Protein AF-A0A3N5NDL4-F1 (afdb_monomer)

Radius of gyration: 21.02 Å; Cα contacts (8 Å, |Δi|>4): 523; chains: 1; bounding box: 65×63×58 Å

pLDDT: mean 77.67, std 20.63, range [2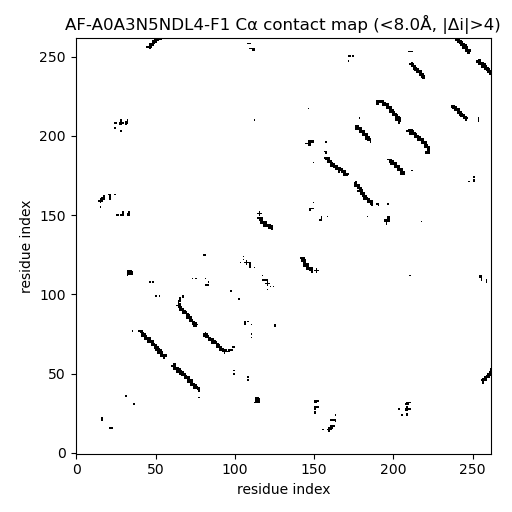6.02, 98.38]

Secondary structure (DSSP, 8-state):
---------PPPPPPSBSSHHHHHHHHHHHHHHSS--TT--EEEEEEEEEEEEEEE-TTS-EEEEEEEEEEEEEEEETTS-EEEEEEEEEEEESSS---HHHH--S--S---S-SSEEE-S----SSS--------TTS--S---EEEPTTSTTHHHHEEEEEEEEEEEEEETTEEEEEEEEEEEE-SS--SS-EEEEEEEEEEETTT--EEEEEEEEEEE-----------------EEEEEEEEEEETTTEEEEEEEEE-

Solvent-accessible surface area (backbone atoms only — not comparable to full-atom values): 15361 Å² total; per-residue (Å²): 136,86,82,81,82,81,80,80,78,77,74,80,79,76,65,52,44,78,42,72,72,39,43,56,47,50,51,41,18,19,65,53,26,39,47,69,58,89,87,60,53,61,54,74,47,64,32,42,35,36,43,41,43,72,45,72,45,98,88,68,52,74,43,70,35,31,38,38,38,35,37,28,43,38,39,41,35,70,90,70,52,72,50,63,44,80,77,43,78,52,74,52,70,74,58,98,66,79,59,64,66,77,72,47,85,52,74,52,76,62,81,59,88,39,28,50,44,39,66,43,79,48,61,62,86,82,87,73,87,67,91,75,91,69,97,60,95,85,73,70,87,69,60,40,53,61,24,50,24,82,43,18,93,64,23,81,75,47,38,30,40,42,75,60,49,76,77,49,73,46,80,53,91,96,43,79,41,47,28,22,36,35,38,37,38,58,42,90,70,70,57,86,54,76,41,38,35,58,34,39,42,35,32,23,32,65,87,66,23,43,63,41,30,43,40,35,32,38,38,71,45,60,62,91,66,86,91,74,92,88,75,101,59,86,84,75,77,56,64,42,34,38,37,40,33,35,42,74,46,96,86,75,42,65,40,61,38,38,37,38,38,62

Structure (mmCIF, N/CA/C/O backbone):
data_AF-A0A3N5NDL4-F1
#
_entry.id   AF-A0A3N5NDL4-F1
#
loop_
_atom_site.group_PDB
_atom_site.id
_atom_site.type_symbol
_atom_site.label_atom_id
_atom_site.label_alt_id
_atom_site.label_comp_id
_atom_site.label_asym_id
_atom_site.label_entity_id
_atom_site.label_seq_id
_atom_site.pdbx_PDB_ins_code
_atom_site.Cartn_x
_atom_site.Cartn_y
_atom_site.Cartn_z
_atom_site.occupancy
_atom_site.B_iso_or_equiv
_atom_site.auth_seq_id
_atom_site.auth_comp_id
_atom_site.auth_asym_id
_atom_site.auth_atom_id
_atom_site.pdbx_PDB_model_num
ATOM 1 N N . MET A 1 1 ? 41.399 35.297 30.757 1.00 43.47 1 MET A N 1
ATOM 2 C CA . MET A 1 1 ? 40.986 34.735 29.455 1.00 43.47 1 MET A CA 1
ATOM 3 C C . MET A 1 1 ? 39.652 34.029 29.681 1.00 43.47 1 MET A C 1
ATOM 5 O O . MET A 1 1 ? 39.635 33.001 30.340 1.00 43.47 1 MET A O 1
ATOM 9 N N . LEU A 1 2 ? 38.537 34.658 29.300 1.00 39.38 2 LEU A N 1
ATOM 10 C CA . LEU A 1 2 ? 37.180 34.130 29.500 1.00 39.38 2 LEU A CA 1
ATOM 11 C C . LEU A 1 2 ? 36.894 33.073 28.424 1.00 39.38 2 LEU A C 1
ATOM 13 O O . LEU A 1 2 ? 36.883 33.406 27.242 1.00 39.38 2 LEU A O 1
ATOM 17 N N . LEU A 1 3 ? 36.690 31.814 28.821 1.00 40.41 3 LEU A N 1
ATOM 18 C CA . LEU A 1 3 ? 36.185 30.774 27.923 1.00 40.41 3 LEU A CA 1
ATOM 19 C C . LEU A 1 3 ? 34.661 30.912 27.832 1.00 40.41 3 LEU A C 1
ATOM 21 O O . LEU A 1 3 ? 33.950 30.664 28.804 1.00 40.41 3 LEU A O 1
ATOM 25 N N . ALA A 1 4 ? 34.164 31.309 26.664 1.00 46.38 4 ALA A N 1
ATOM 26 C CA . ALA A 1 4 ? 32.749 31.226 26.338 1.00 46.38 4 ALA A CA 1
ATOM 27 C C . ALA A 1 4 ? 32.398 29.765 26.015 1.00 46.38 4 ALA A C 1
ATOM 29 O O . ALA A 1 4 ? 32.896 29.201 25.042 1.00 46.38 4 ALA A O 1
ATOM 30 N N . VAL A 1 5 ? 31.547 29.150 26.835 1.00 46.69 5 VAL A N 1
ATOM 31 C CA . VAL A 1 5 ? 30.928 27.857 26.528 1.00 46.69 5 VAL A CA 1
ATOM 32 C C . VAL A 1 5 ? 29.799 28.118 25.534 1.00 46.69 5 VAL A C 1
ATOM 34 O O . VAL A 1 5 ? 28.784 28.716 25.884 1.00 46.69 5 VAL A O 1
ATOM 37 N N . GLN A 1 6 ? 29.977 27.702 24.280 1.00 49.75 6 GLN A N 1
ATOM 38 C CA . GLN A 1 6 ? 28.874 27.633 23.323 1.00 49.75 6 GLN A CA 1
ATOM 39 C C . GLN A 1 6 ? 28.010 26.417 23.668 1.00 49.75 6 GLN A C 1
ATOM 41 O O . GLN A 1 6 ? 28.419 25.273 23.478 1.00 49.75 6 GLN A O 1
ATOM 46 N N . LEU A 1 7 ? 26.810 26.666 24.194 1.00 47.31 7 LEU A N 1
ATOM 47 C CA . LEU A 1 7 ? 25.750 25.665 24.251 1.00 47.31 7 LEU A CA 1
ATOM 48 C C . LEU A 1 7 ? 25.263 25.405 22.822 1.00 47.31 7 LEU A C 1
ATOM 50 O O . LEU A 1 7 ? 24.613 26.255 22.215 1.00 47.31 7 LEU A O 1
ATOM 54 N N . PHE A 1 8 ? 25.579 24.230 22.282 1.00 45.38 8 PHE A N 1
ATOM 55 C CA . PHE A 1 8 ? 24.919 23.725 21.084 1.00 45.38 8 PHE A CA 1
ATOM 56 C C . PHE A 1 8 ? 23.449 23.466 21.427 1.00 45.38 8 PHE A C 1
ATOM 58 O O . PHE A 1 8 ? 23.133 22.563 22.201 1.00 45.38 8 PHE A O 1
ATOM 65 N N . ALA A 1 9 ? 22.544 24.274 20.874 1.00 47.88 9 ALA A N 1
ATOM 66 C CA . ALA A 1 9 ? 21.120 23.988 20.925 1.00 47.88 9 ALA A CA 1
ATOM 67 C C . ALA A 1 9 ? 20.858 22.707 20.120 1.00 47.88 9 ALA A C 1
ATOM 69 O O . ALA A 1 9 ? 21.041 22.686 18.903 1.00 47.88 9 ALA A O 1
ATOM 70 N N . VAL A 1 10 ? 20.458 21.633 20.803 1.00 50.50 10 VAL A N 1
ATOM 71 C CA . VAL A 1 10 ? 19.936 20.431 20.147 1.00 50.50 10 VAL A CA 1
ATOM 72 C C . VAL A 1 10 ? 18.627 20.847 19.468 1.00 50.50 10 VAL A C 1
ATOM 74 O O . VAL A 1 10 ? 17.723 21.311 20.169 1.00 50.50 10 VAL A O 1
ATOM 77 N N . PRO A 1 11 ? 18.505 20.763 18.129 1.00 55.44 11 PRO A N 1
ATOM 78 C CA . PRO A 1 11 ? 17.248 21.084 17.469 1.00 55.44 11 PRO A CA 1
ATOM 79 C C . PRO A 1 11 ? 16.150 20.172 18.034 1.00 55.44 11 PRO A C 1
ATOM 81 O O . PRO A 1 11 ? 16.415 18.989 18.267 1.00 55.44 11 PRO A O 1
ATOM 84 N N . PRO A 1 12 ? 14.935 20.689 18.287 1.00 56.38 12 PRO A N 1
ATOM 85 C CA . PRO A 1 12 ? 13.861 19.872 18.832 1.00 56.38 12 PRO A CA 1
ATOM 86 C C . PRO A 1 12 ? 13.616 18.684 17.899 1.00 56.38 12 PRO A C 1
ATOM 88 O O . PRO A 1 12 ? 13.347 18.870 16.709 1.00 56.38 12 PRO A O 1
ATOM 91 N N . GLN A 1 13 ? 13.731 17.463 18.431 1.00 60.72 13 GLN A N 1
ATOM 92 C CA . GLN A 1 13 ? 13.309 16.264 17.711 1.00 60.72 13 GLN A CA 1
ATOM 93 C C . GLN A 1 13 ? 11.841 16.449 17.329 1.00 60.72 13 GLN A C 1
ATOM 95 O O . GLN A 1 13 ? 10.993 16.691 18.190 1.00 60.72 13 GLN A O 1
ATOM 100 N N . GLN A 1 14 ? 11.543 16.369 16.031 1.00 66.56 14 GLN A N 1
ATOM 101 C CA . GLN A 1 14 ? 10.157 16.387 15.588 1.00 66.56 14 GLN A CA 1
ATOM 102 C C . GLN A 1 14 ? 9.438 15.174 16.188 1.00 66.56 14 GLN A C 1
ATOM 104 O O . GLN A 1 14 ? 10.004 14.075 16.206 1.00 66.56 14 GLN A O 1
ATOM 109 N N . PRO A 1 15 ? 8.214 15.349 16.712 1.00 77.38 15 PRO A N 1
ATOM 110 C CA . PRO A 1 15 ? 7.474 14.231 17.259 1.00 77.38 15 PRO A CA 1
ATOM 111 C C . PRO A 1 15 ? 7.154 13.245 16.131 1.00 77.38 15 PRO A C 1
ATOM 113 O O . PRO A 1 15 ? 6.662 13.644 15.077 1.00 77.38 15 PRO A O 1
ATOM 116 N N . THR A 1 16 ? 7.377 11.951 16.381 1.00 87.81 16 THR A N 1
ATOM 117 C CA . THR A 1 16 ? 7.041 10.865 15.439 1.00 87.81 16 THR A CA 1
ATOM 118 C C . THR A 1 16 ? 5.573 10.908 15.002 1.00 87.81 16 THR A C 1
ATOM 120 O O . THR A 1 16 ? 5.244 10.457 13.914 1.00 87.81 16 THR A O 1
ATOM 123 N N . TYR A 1 17 ? 4.688 11.463 15.834 1.00 95.44 17 TYR A N 1
ATOM 124 C CA . TYR A 1 17 ? 3.259 11.606 15.569 1.00 95.44 17 TYR A CA 1
ATOM 125 C C . TYR A 1 17 ? 2.834 13.045 15.839 1.00 95.44 17 TYR A C 1
ATOM 127 O O . TYR A 1 17 ? 3.109 13.582 16.911 1.00 95.44 17 TYR A O 1
ATOM 135 N N . THR A 1 18 ? 2.130 13.658 14.891 1.00 92.62 18 THR A N 1
ATOM 136 C CA . THR A 1 18 ? 1.653 15.049 15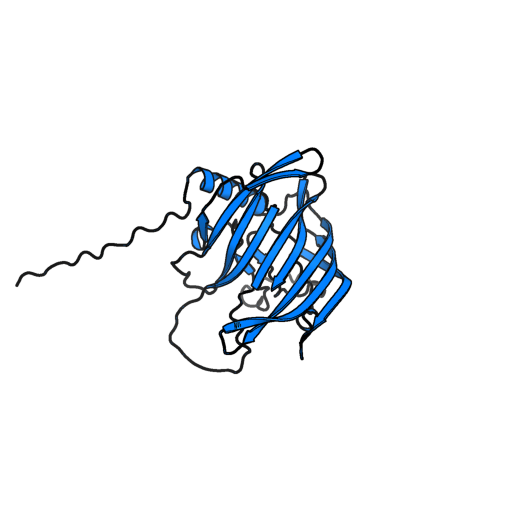.035 1.00 92.62 18 THR A CA 1
ATOM 137 C C . THR A 1 18 ? 0.558 15.232 16.088 1.00 92.62 18 THR A C 1
ATOM 139 O O . THR A 1 18 ? 0.459 16.312 16.664 1.00 92.62 18 THR A O 1
ATOM 142 N N . THR A 1 19 ? -0.241 14.198 16.378 1.00 93.75 19 THR A N 1
ATOM 143 C CA . THR A 1 19 ? -1.301 14.231 17.401 1.00 93.75 19 THR A CA 1
ATOM 144 C C . THR A 1 19 ? -1.408 12.891 18.150 1.00 93.75 19 THR A C 1
ATOM 146 O O . THR A 1 19 ? -1.012 11.855 17.606 1.00 93.75 19 THR A O 1
ATOM 149 N N . PRO A 1 20 ? -1.972 12.865 19.376 1.00 94.69 20 PRO A N 1
ATOM 150 C CA . PRO A 1 20 ? -2.282 11.615 20.076 1.00 94.69 20 PRO A CA 1
ATOM 151 C C . PRO A 1 20 ? -3.283 10.730 19.319 1.00 94.69 20 PRO A C 1
ATOM 153 O O . PRO A 1 20 ? -3.068 9.532 19.201 1.00 94.69 20 PRO A O 1
ATOM 156 N N . ALA A 1 21 ? -4.322 11.320 18.716 1.00 93.25 21 ALA A N 1
ATOM 157 C CA . ALA A 1 21 ? -5.313 10.570 17.941 1.00 93.25 21 ALA A CA 1
ATOM 158 C C . ALA A 1 21 ? -4.694 9.853 16.726 1.00 93.25 21 ALA A C 1
ATOM 160 O O . ALA A 1 21 ? -5.074 8.726 16.403 1.00 93.25 21 ALA A O 1
ATOM 161 N N . LEU A 1 22 ? -3.706 10.480 16.072 1.00 96.31 22 LEU A N 1
ATOM 162 C CA . LEU A 1 22 ? -2.948 9.847 14.994 1.00 96.31 22 LEU A CA 1
ATOM 163 C C . LEU A 1 22 ? -2.112 8.669 15.507 1.00 96.31 22 LEU A C 1
ATOM 165 O O . LEU A 1 22 ? -2.058 7.638 14.841 1.00 96.31 22 LEU A O 1
ATOM 169 N N . ARG A 1 23 ? -1.479 8.802 16.679 1.00 96.44 23 ARG A N 1
ATOM 170 C CA . ARG A 1 23 ? -0.758 7.690 17.314 1.00 96.44 23 ARG A CA 1
ATOM 171 C C . ARG A 1 23 ? -1.693 6.506 17.548 1.00 96.44 23 ARG A C 1
ATOM 173 O O . ARG A 1 23 ? -1.375 5.413 17.099 1.00 96.44 23 ARG A O 1
ATOM 180 N N . ASP A 1 24 ? -2.862 6.735 18.142 1.00 95.62 24 ASP A N 1
ATOM 181 C CA . ASP A 1 24 ? -3.827 5.664 18.418 1.00 95.62 24 ASP A CA 1
ATOM 182 C C . ASP A 1 24 ? -4.302 4.970 17.132 1.00 95.62 24 ASP A C 1
ATOM 184 O O . ASP A 1 24 ? -4.457 3.749 17.093 1.00 95.62 24 ASP A O 1
ATOM 188 N N . LEU A 1 25 ? -4.525 5.737 16.057 1.00 96.69 25 LEU A N 1
ATOM 189 C CA . LEU A 1 25 ? -4.869 5.188 14.745 1.00 96.69 25 LEU A CA 1
ATOM 190 C C . LEU A 1 25 ? -3.738 4.321 14.174 1.00 96.69 25 LEU A C 1
ATOM 192 O O . LEU A 1 25 ? -3.996 3.215 13.699 1.00 96.69 25 LEU A O 1
ATOM 196 N N . VAL A 1 26 ? -2.495 4.803 14.222 1.00 97.31 26 VAL A N 1
ATOM 197 C CA . VAL A 1 26 ? -1.328 4.064 13.718 1.00 97.31 26 VAL A CA 1
ATOM 198 C C . VAL A 1 26 ? -1.036 2.827 14.570 1.00 97.31 26 VAL A C 1
ATOM 200 O O . VAL A 1 26 ? -0.637 1.800 14.024 1.00 97.31 26 VAL A O 1
ATOM 203 N N . ASP A 1 27 ? -1.277 2.875 15.879 1.00 96.38 27 ASP A N 1
ATOM 204 C CA . ASP A 1 27 ? -1.135 1.723 16.770 1.00 96.38 27 ASP A CA 1
ATOM 205 C C . ASP A 1 27 ? -2.172 0.641 16.444 1.00 96.38 27 ASP A C 1
ATOM 207 O O . ASP A 1 27 ? -1.804 -0.528 16.294 1.00 96.38 27 ASP A O 1
ATOM 211 N N . ARG A 1 28 ? -3.440 1.021 16.212 1.00 95.62 28 ARG A N 1
ATOM 212 C CA . ARG A 1 28 ? -4.468 0.091 15.707 1.00 95.62 28 ARG A CA 1
ATOM 213 C C . ARG A 1 28 ? -4.084 -0.497 14.353 1.00 95.62 28 ARG A C 1
ATOM 215 O O . ARG A 1 28 ? -4.146 -1.713 14.179 1.00 95.62 28 ARG A O 1
ATOM 222 N N . ALA A 1 29 ? -3.633 0.338 13.418 1.00 96.44 29 ALA A N 1
ATOM 223 C CA . ALA A 1 29 ? -3.170 -0.126 12.115 1.00 96.44 29 ALA A CA 1
ATOM 224 C C . ALA A 1 29 ? -1.964 -1.068 12.241 1.00 96.44 29 ALA A C 1
ATOM 226 O O . ALA A 1 29 ? -1.867 -2.055 11.515 1.00 96.44 29 ALA A O 1
ATOM 227 N N . SER A 1 30 ? -1.057 -0.822 13.186 1.00 95.62 30 SER A N 1
ATOM 228 C CA . SER A 1 30 ? 0.072 -1.712 13.447 1.00 95.62 30 SER A CA 1
ATOM 229 C C . SER A 1 30 ? -0.356 -3.059 13.994 1.00 95.62 30 SER A C 1
ATOM 231 O O . SER A 1 30 ? 0.156 -4.071 13.525 1.00 95.62 30 SER A O 1
ATOM 233 N N . GLU A 1 31 ? -1.292 -3.096 14.941 1.00 93.50 31 GLU A N 1
ATOM 234 C CA . GLU A 1 31 ? -1.852 -4.352 15.438 1.00 93.50 31 GLU A CA 1
ATOM 235 C C . GLU A 1 31 ? -2.520 -5.129 14.305 1.00 93.50 31 GLU A C 1
ATOM 237 O O . GLU A 1 31 ? -2.171 -6.280 14.043 1.00 93.50 31 GLU A O 1
ATOM 242 N N . ARG A 1 32 ? -3.418 -4.464 13.575 1.00 92.44 32 ARG A N 1
ATOM 243 C CA . ARG A 1 32 ? -4.243 -5.110 12.562 1.00 92.44 32 ARG A CA 1
ATOM 244 C C . ARG A 1 32 ? -3.446 -5.601 11.357 1.00 92.44 32 ARG A C 1
ATOM 246 O O . ARG A 1 32 ? -3.736 -6.676 10.843 1.00 92.44 32 ARG A O 1
ATOM 253 N N . ASN A 1 33 ? -2.439 -4.846 10.915 1.00 91.25 33 ASN A N 1
ATOM 254 C CA . ASN A 1 33 ? -1.665 -5.196 9.724 1.00 91.25 33 ASN A CA 1
ATOM 255 C C . ASN A 1 33 ? -0.418 -6.042 10.030 1.00 91.25 33 ASN A C 1
ATOM 257 O O . ASN A 1 33 ? 0.299 -6.412 9.105 1.00 91.25 33 ASN A O 1
ATOM 261 N N . ARG A 1 34 ? -0.124 -6.373 11.298 1.00 88.94 34 ARG A N 1
ATOM 262 C CA . ARG A 1 34 ? 1.113 -7.092 11.669 1.00 88.94 34 ARG A CA 1
ATOM 263 C C . ARG A 1 34 ? 1.222 -8.470 11.030 1.00 88.94 34 ARG A C 1
ATOM 265 O O . ARG A 1 34 ? 2.315 -8.891 10.650 1.00 88.94 34 ARG A O 1
ATOM 272 N N . VAL A 1 35 ? 0.102 -9.181 10.980 1.00 86.19 35 VAL A N 1
ATOM 273 C CA . VAL A 1 35 ? -0.028 -10.551 10.483 1.00 86.19 35 VAL A CA 1
ATOM 274 C C . VAL A 1 35 ? -1.375 -10.646 9.781 1.00 86.19 35 VAL A C 1
ATOM 276 O O . VAL A 1 35 ? -2.346 -10.054 10.245 1.00 86.19 35 VAL A O 1
ATOM 279 N N . ALA A 1 36 ? -1.444 -11.387 8.675 1.00 87.00 36 ALA A N 1
ATOM 280 C CA . ALA A 1 36 ? -2.720 -11.655 8.021 1.00 87.00 36 ALA A CA 1
ATOM 281 C C . ALA A 1 36 ? -3.705 -12.314 9.019 1.00 87.00 36 ALA A C 1
ATOM 283 O O . ALA A 1 36 ? -3.281 -13.233 9.738 1.00 87.00 36 ALA A O 1
ATOM 284 N N . PRO A 1 37 ? -4.991 -11.902 9.062 1.00 89.00 37 PRO A N 1
ATOM 285 C CA . PRO A 1 37 ? -6.001 -12.439 9.987 1.00 89.00 37 PRO A CA 1
ATOM 286 C C . PRO A 1 37 ? -6.030 -13.965 9.985 1.00 89.00 37 PRO A C 1
ATOM 288 O O . PRO A 1 37 ? -5.982 -14.534 8.908 1.00 89.00 37 PRO A O 1
ATOM 291 N N . ALA A 1 38 ? -6.046 -14.639 11.139 1.00 88.56 38 ALA A N 1
ATOM 292 C CA . ALA A 1 38 ? -5.781 -16.086 11.233 1.00 88.56 38 ALA A CA 1
ATOM 293 C C . ALA A 1 38 ? -6.704 -16.977 10.379 1.00 88.56 38 ALA A C 1
ATOM 295 O O . ALA A 1 38 ? -6.297 -18.059 9.987 1.00 88.56 38 ALA A O 1
ATOM 296 N N . ASP A 1 39 ? -7.909 -16.503 10.085 1.00 91.19 39 ASP A N 1
ATOM 297 C CA . ASP A 1 39 ? -8.934 -17.140 9.260 1.00 91.19 39 ASP A CA 1
ATOM 298 C C . ASP A 1 39 ? -8.746 -16.936 7.741 1.00 91.19 39 ASP A C 1
ATOM 300 O O . ASP A 1 39 ? -9.402 -17.600 6.942 1.00 91.19 39 ASP A O 1
ATOM 304 N N . LEU A 1 40 ? -7.833 -16.053 7.320 1.00 90.19 40 LEU A N 1
ATOM 305 C CA . LEU A 1 40 ? -7.442 -15.867 5.921 1.00 90.19 40 LEU A CA 1
ATOM 306 C C . LEU A 1 40 ? -6.309 -16.838 5.548 1.00 90.19 40 LEU A C 1
ATOM 308 O O . LEU A 1 40 ? -5.132 -16.471 5.562 1.00 90.19 40 LEU A O 1
ATOM 312 N N . ASP A 1 41 ? -6.631 -18.088 5.235 1.00 89.94 41 ASP A N 1
ATOM 313 C CA . ASP A 1 41 ? -5.613 -19.098 4.897 1.00 89.94 41 ASP A CA 1
ATOM 314 C C . ASP A 1 41 ? -5.092 -18.991 3.465 1.00 89.94 41 ASP A C 1
ATOM 316 O O . ASP A 1 41 ? -3.907 -19.210 3.209 1.00 89.94 41 ASP A O 1
ATOM 320 N N . ALA A 1 42 ? -5.964 -18.642 2.525 1.00 90.62 42 ALA A N 1
ATOM 321 C CA . ALA A 1 42 ? -5.627 -18.478 1.122 1.00 90.62 42 ALA A CA 1
ATOM 322 C C . ALA A 1 42 ? -6.640 -17.561 0.440 1.00 90.62 42 ALA A C 1
ATOM 324 O O . ALA A 1 42 ? -7.773 -17.425 0.901 1.00 90.62 42 ALA A O 1
ATOM 325 N N . TYR A 1 43 ? -6.253 -16.966 -0.686 1.00 90.38 43 TYR A N 1
ATOM 326 C CA . TYR A 1 43 ? -7.198 -16.268 -1.551 1.00 90.38 43 TYR A CA 1
ATOM 327 C C . TYR A 1 43 ? -6.816 -16.398 -3.029 1.00 90.38 43 TYR A C 1
ATOM 329 O O . TYR A 1 43 ? -5.664 -16.667 -3.387 1.00 90.38 43 TYR A O 1
ATOM 337 N N . ARG A 1 44 ? -7.813 -16.183 -3.889 1.00 91.75 44 ARG A N 1
ATOM 338 C CA . ARG A 1 44 ? -7.672 -16.048 -5.340 1.00 91.75 44 ARG A CA 1
ATOM 339 C C . ARG A 1 44 ? -8.313 -14.734 -5.757 1.00 91.75 44 ARG A C 1
ATOM 341 O O . ARG A 1 44 ? -9.435 -14.464 -5.341 1.00 91.75 44 ARG A O 1
ATOM 348 N N . ALA A 1 45 ? -7.616 -13.935 -6.554 1.00 89.94 45 ALA A N 1
ATOM 349 C CA . ALA A 1 45 ? -8.124 -12.637 -6.984 1.00 89.94 45 ALA A CA 1
ATOM 350 C C . ALA A 1 45 ? -7.683 -12.293 -8.406 1.00 89.94 45 ALA A C 1
ATOM 352 O O . ALA A 1 45 ? -6.689 -12.817 -8.912 1.00 89.94 45 ALA A O 1
ATOM 353 N N . GLU A 1 46 ? -8.418 -11.375 -9.021 1.00 92.00 46 GLU A N 1
ATOM 354 C CA . GLU A 1 46 ? -7.987 -10.681 -10.227 1.00 92.00 46 GLU A CA 1
ATOM 355 C C . GLU A 1 46 ? -7.294 -9.376 -9.838 1.00 92.00 46 GLU A C 1
ATOM 357 O O . GLU A 1 46 ? -7.830 -8.577 -9.067 1.00 92.00 46 GLU A O 1
ATOM 362 N N . VAL A 1 47 ? -6.094 -9.160 -10.372 1.00 90.31 47 VAL A N 1
ATOM 363 C CA . VAL A 1 47 ? -5.271 -7.981 -10.108 1.00 90.31 47 VAL A CA 1
ATOM 364 C C . VAL A 1 47 ? -4.893 -7.328 -11.423 1.00 90.31 47 VAL A C 1
ATOM 366 O O . VAL A 1 47 ? -4.257 -7.931 -12.289 1.00 90.31 47 VAL A O 1
ATOM 369 N N . GLU A 1 48 ? -5.236 -6.055 -11.553 1.00 93.06 48 GLU A N 1
ATOM 370 C CA . GLU A 1 48 ? -4.715 -5.216 -12.626 1.00 93.06 48 GLU A CA 1
ATOM 371 C C . GLU A 1 48 ? -3.385 -4.624 -12.194 1.00 93.06 48 GLU A C 1
ATOM 373 O O . GLU A 1 48 ? -3.278 -4.068 -11.099 1.00 93.06 48 GLU A O 1
ATOM 378 N N . SER A 1 49 ? -2.371 -4.754 -13.047 1.00 89.25 49 SER A N 1
ATOM 379 C CA . SER A 1 49 ? -1.064 -4.172 -12.794 1.00 89.25 49 SER A CA 1
ATOM 380 C C . SER A 1 49 ? -0.569 -3.317 -13.946 1.00 89.25 49 SER A C 1
ATOM 382 O O . SER A 1 49 ? -0.648 -3.743 -15.096 1.00 89.25 49 SER A O 1
ATOM 384 N N . GLU A 1 50 ? 0.012 -2.164 -13.638 1.00 91.00 50 GLU A N 1
ATOM 385 C CA . GLU A 1 50 ? 0.723 -1.316 -14.596 1.00 91.00 50 GLU A CA 1
ATOM 386 C C . GLU A 1 50 ? 2.181 -1.171 -14.169 1.00 91.00 50 GLU A C 1
ATOM 388 O O . GLU A 1 50 ? 2.449 -0.908 -13.001 1.00 91.00 50 GLU A O 1
ATOM 393 N N . ILE A 1 51 ? 3.106 -1.337 -15.112 1.00 86.19 51 ILE A N 1
ATOM 394 C CA . ILE A 1 51 ? 4.530 -1.068 -14.944 1.00 86.19 51 ILE A CA 1
ATOM 395 C C . ILE A 1 51 ? 4.933 -0.024 -15.980 1.00 86.19 51 ILE A C 1
ATOM 397 O O . ILE A 1 51 ? 4.868 -0.278 -17.185 1.00 86.19 51 ILE A O 1
ATOM 401 N N . ALA A 1 52 ? 5.360 1.145 -15.519 1.00 83.19 52 ALA A N 1
ATOM 402 C CA . ALA A 1 52 ? 5.950 2.164 -16.371 1.00 83.19 52 ALA A CA 1
ATOM 403 C C . ALA A 1 52 ? 7.475 2.146 -16.232 1.00 83.19 52 ALA A C 1
ATOM 405 O O . ALA A 1 52 ? 8.010 2.063 -15.135 1.00 83.19 52 ALA A O 1
ATOM 406 N N . VAL A 1 53 ? 8.186 2.251 -17.352 1.00 79.44 53 VAL A N 1
ATOM 407 C CA . VAL A 1 53 ? 9.630 2.505 -17.360 1.00 79.44 53 VAL A CA 1
ATOM 408 C C . VAL A 1 53 ? 9.838 3.941 -17.798 1.00 79.44 53 VAL A C 1
ATOM 410 O O . VAL A 1 53 ? 9.499 4.311 -18.928 1.00 79.44 53 VAL A O 1
ATOM 413 N N . LEU A 1 54 ? 10.399 4.749 -16.905 1.00 78.81 54 LEU A N 1
ATOM 414 C CA . LEU A 1 54 ? 10.662 6.162 -17.143 1.00 78.81 54 LEU A CA 1
ATOM 415 C C . LEU A 1 54 ? 12.129 6.377 -17.537 1.00 78.81 54 LEU A C 1
ATOM 417 O O . LEU A 1 54 ? 13.042 5.818 -16.933 1.00 78.81 54 LEU A O 1
ATOM 421 N N . THR A 1 55 ? 12.370 7.224 -18.537 1.00 77.00 55 THR A N 1
ATOM 422 C CA . THR A 1 55 ? 13.699 7.774 -18.828 1.00 77.00 55 THR A CA 1
ATOM 423 C C . THR A 1 55 ? 13.746 9.228 -18.398 1.00 77.00 55 THR A C 1
ATOM 425 O O . THR A 1 55 ? 12.810 9.983 -18.660 1.00 77.00 55 THR A O 1
ATOM 428 N N . ARG A 1 56 ? 14.861 9.648 -17.799 1.00 79.81 56 ARG A N 1
ATOM 429 C CA . ARG A 1 56 ? 15.135 11.063 -17.553 1.00 79.81 56 ARG A CA 1
ATOM 430 C C . ARG A 1 56 ? 15.988 11.625 -18.685 1.00 79.81 56 ARG A C 1
ATOM 432 O O . ARG A 1 56 ? 17.035 11.069 -19.010 1.00 79.81 56 ARG A O 1
ATOM 439 N N . ARG A 1 57 ? 15.541 12.715 -19.299 1.00 75.69 57 ARG A N 1
ATOM 440 C CA . ARG A 1 57 ? 16.275 13.440 -20.344 1.00 75.69 57 ARG A CA 1
ATOM 441 C C . ARG A 1 57 ? 17.299 14.395 -19.724 1.00 75.69 57 ARG A C 1
ATOM 443 O O . ARG A 1 57 ? 17.227 14.726 -18.544 1.00 75.69 57 ARG A O 1
ATOM 450 N N . ALA A 1 58 ? 18.256 14.861 -20.530 1.00 78.06 58 ALA A N 1
ATOM 451 C CA . ALA A 1 58 ? 19.330 15.756 -20.075 1.00 78.06 58 ALA A CA 1
ATOM 452 C C . ALA A 1 58 ? 18.823 17.097 -19.505 1.00 78.06 58 ALA A C 1
ATOM 454 O O . ALA A 1 58 ? 19.499 17.712 -18.688 1.00 78.06 58 ALA A O 1
ATOM 455 N N . ASN A 1 59 ? 17.627 17.529 -19.909 1.00 78.69 59 ASN A N 1
ATOM 456 C CA . ASN A 1 59 ? 16.952 18.720 -19.394 1.00 78.69 59 ASN A CA 1
ATOM 457 C C . ASN A 1 59 ? 16.219 18.489 -18.054 1.00 78.69 59 ASN A C 1
ATOM 459 O O . ASN A 1 59 ? 15.657 19.431 -17.511 1.00 78.69 59 ASN A O 1
ATOM 463 N N . GLY A 1 60 ? 16.233 17.263 -17.518 1.00 75.38 60 GLY A N 1
ATOM 464 C CA . GLY A 1 60 ? 15.586 16.899 -16.257 1.00 75.38 60 GLY A CA 1
ATOM 465 C C . GLY A 1 60 ? 14.182 16.309 -16.400 1.00 75.38 60 GLY A C 1
ATOM 466 O O . GLY A 1 60 ? 13.686 15.751 -15.423 1.00 75.38 60 GLY A O 1
ATOM 467 N N . ASP A 1 61 ? 13.578 16.355 -17.590 1.00 81.56 61 ASP A N 1
ATOM 468 C CA . ASP A 1 61 ? 12.227 15.833 -17.808 1.00 81.56 61 ASP A CA 1
ATOM 469 C C . ASP A 1 61 ? 12.204 14.303 -17.767 1.00 81.56 61 ASP A C 1
ATOM 471 O O . ASP A 1 61 ? 13.043 13.634 -18.380 1.00 81.56 61 ASP A O 1
ATOM 475 N N . GLU A 1 62 ? 11.204 13.741 -17.091 1.00 81.31 62 GLU A N 1
ATOM 476 C CA . GLU A 1 62 ? 10.926 12.305 -17.095 1.00 81.31 62 GLU A CA 1
ATOM 477 C C . GLU A 1 62 ? 9.874 11.978 -18.162 1.00 81.31 62 GLU A C 1
ATOM 479 O O . GLU A 1 62 ? 8.902 12.703 -18.365 1.00 81.31 62 GLU A O 1
ATOM 484 N N . THR A 1 63 ? 10.085 10.904 -18.918 1.00 82.06 63 THR A N 1
ATOM 485 C CA . THR A 1 63 ? 9.146 10.446 -19.950 1.00 82.06 63 THR A CA 1
ATOM 486 C C . THR A 1 63 ? 9.061 8.928 -19.928 1.00 82.06 63 THR A C 1
ATOM 488 O O . THR A 1 63 ? 10.088 8.254 -19.873 1.00 82.06 63 THR A O 1
ATOM 491 N N . ALA A 1 64 ? 7.850 8.380 -20.022 1.00 82.94 64 ALA A N 1
ATOM 492 C CA . ALA A 1 64 ? 7.655 6.939 -20.136 1.00 82.94 64 ALA A CA 1
ATOM 493 C C . ALA A 1 64 ? 8.144 6.422 -21.500 1.00 82.94 64 ALA A C 1
ATOM 495 O O . ALA A 1 64 ? 7.672 6.857 -22.555 1.00 82.94 64 ALA A O 1
ATOM 496 N N . VAL A 1 65 ? 9.088 5.481 -21.476 1.00 85.12 65 VAL A N 1
ATOM 497 C CA . VAL A 1 65 ? 9.582 4.768 -22.667 1.00 85.12 65 VAL A CA 1
ATOM 498 C C . VAL A 1 65 ? 8.862 3.438 -22.878 1.00 85.12 65 VAL A C 1
ATOM 500 O O . VAL A 1 65 ? 8.732 2.996 -24.020 1.00 85.12 65 VAL A O 1
ATOM 503 N N . SER A 1 66 ? 8.347 2.850 -21.794 1.00 87.12 66 SER A N 1
ATOM 504 C CA . SER A 1 66 ? 7.487 1.665 -21.790 1.00 87.12 66 SER A CA 1
ATOM 505 C C . SER A 1 66 ? 6.347 1.869 -20.795 1.00 87.12 66 SER A C 1
ATO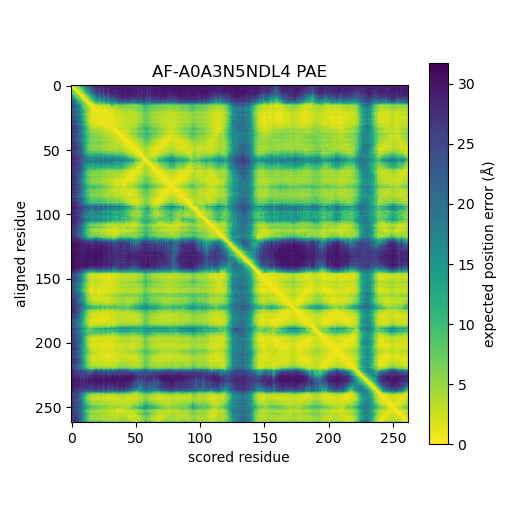M 507 O O . SER A 1 66 ? 6.586 2.356 -19.691 1.00 87.12 66 SER A O 1
ATOM 509 N N . ILE A 1 67 ? 5.126 1.506 -21.179 1.00 90.06 67 ILE A N 1
ATOM 510 C CA . ILE A 1 67 ? 3.991 1.322 -20.270 1.00 90.06 67 ILE A CA 1
ATOM 511 C C . ILE A 1 67 ? 3.426 -0.060 -20.555 1.00 90.06 67 ILE A C 1
ATOM 513 O O . ILE A 1 67 ? 2.950 -0.319 -21.661 1.00 90.06 67 ILE A O 1
ATOM 517 N N . GLU A 1 68 ? 3.477 -0.935 -19.564 1.00 91.06 68 GLU A N 1
ATOM 518 C CA . GLU A 1 68 ? 3.058 -2.326 -19.662 1.00 91.06 68 GLU A CA 1
ATOM 519 C C . GLU A 1 68 ? 1.941 -2.583 -18.668 1.00 91.06 68 GLU A C 1
ATOM 521 O O . GLU A 1 68 ? 2.106 -2.403 -17.467 1.00 91.06 68 GLU A O 1
ATOM 526 N N . GLN A 1 69 ? 0.784 -2.986 -19.173 1.00 93.25 69 GLN A N 1
ATOM 527 C CA . GLN A 1 69 ? -0.401 -3.245 -18.371 1.00 93.25 69 GLN A CA 1
ATOM 528 C C . GLN A 1 69 ? -0.793 -4.702 -18.516 1.00 93.25 69 GLN A C 1
ATOM 530 O O . GLN A 1 69 ? -0.902 -5.219 -19.627 1.00 93.25 69 GLN A O 1
ATOM 535 N N . ALA A 1 70 ? -1.027 -5.346 -17.385 1.00 91.94 70 ALA A N 1
ATOM 536 C CA . ALA A 1 70 ? -1.398 -6.740 -17.305 1.00 91.94 70 ALA A CA 1
ATOM 537 C C . ALA A 1 70 ? -2.657 -6.904 -16.460 1.00 91.94 70 ALA A C 1
ATOM 539 O O . ALA A 1 70 ? -2.817 -6.267 -15.417 1.00 91.94 70 ALA A O 1
ATOM 540 N N . HIS A 1 71 ? -3.529 -7.792 -16.912 1.00 94.50 71 HIS A N 1
ATOM 541 C CA . HIS A 1 71 ? -4.561 -8.382 -16.083 1.00 94.50 71 HIS A CA 1
ATOM 542 C C . HIS A 1 71 ? -4.031 -9.731 -15.598 1.00 94.50 71 HIS A C 1
ATOM 544 O O . HIS A 1 71 ? -3.513 -10.524 -16.390 1.00 94.50 71 HIS A O 1
ATOM 550 N N . ASN A 1 72 ? -4.097 -9.953 -14.291 1.00 91.00 72 ASN A N 1
ATOM 551 C CA . ASN A 1 72 ? -3.483 -11.095 -13.638 1.00 91.00 72 ASN A CA 1
ATOM 552 C C . ASN A 1 72 ? -4.519 -11.835 -12.810 1.00 91.00 72 ASN A C 1
ATOM 554 O O . ASN A 1 72 ? -5.309 -11.222 -12.102 1.00 91.00 72 ASN A O 1
ATOM 558 N N . GLU A 1 73 ? -4.425 -13.151 -12.808 1.00 92.38 73 GLU A N 1
ATOM 559 C CA . GLU A 1 73 ? -4.981 -13.971 -11.750 1.00 92.38 73 GLU A CA 1
ATOM 560 C C . GLU A 1 73 ? -3.880 -14.256 -10.725 1.00 92.38 73 GLU A C 1
ATOM 562 O O . GLU A 1 73 ? -2.809 -14.752 -11.080 1.00 92.38 73 GLU A O 1
ATOM 567 N N . VAL A 1 74 ? -4.139 -13.966 -9.454 1.00 90.00 74 VAL A N 1
ATOM 568 C CA . VAL A 1 74 ? -3.216 -14.262 -8.359 1.00 90.00 74 VAL A CA 1
ATOM 569 C C . VAL A 1 74 ? -3.798 -15.297 -7.410 1.00 90.00 74 VAL A C 1
ATOM 571 O O . VAL A 1 74 ? -5.007 -15.344 -7.173 1.00 90.00 74 VAL A O 1
ATOM 574 N N . ARG A 1 75 ? -2.920 -16.122 -6.844 1.00 90.25 75 ARG A N 1
ATOM 575 C CA . ARG A 1 75 ? -3.232 -17.071 -5.777 1.00 90.25 75 ARG A CA 1
ATOM 576 C C . ARG A 1 75 ? -2.210 -16.908 -4.676 1.00 90.25 75 ARG A C 1
ATOM 578 O O . ARG A 1 75 ? -1.013 -16.976 -4.938 1.00 90.25 75 ARG A O 1
ATOM 585 N N . TRP A 1 76 ? -2.684 -16.721 -3.459 1.00 88.69 76 TRP A N 1
ATOM 586 C CA . TRP A 1 76 ? -1.843 -16.579 -2.282 1.00 88.69 76 TRP A CA 1
ATOM 587 C C . TRP A 1 76 ? -2.261 -17.585 -1.220 1.00 88.69 76 TRP A C 1
ATOM 589 O O . TRP A 1 76 ? -3.451 -17.861 -1.066 1.00 88.69 76 TRP A O 1
ATOM 599 N N . GLN A 1 77 ? -1.287 -18.095 -0.475 1.00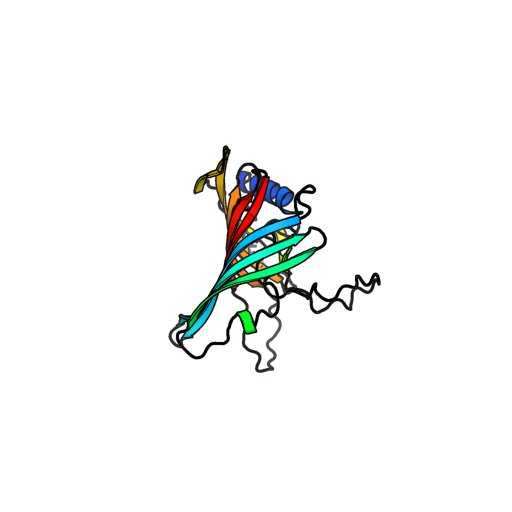 86.00 77 GLN A N 1
ATOM 600 C CA . GLN A 1 77 ? -1.496 -18.919 0.707 1.00 86.00 77 GLN A CA 1
ATOM 601 C C . GLN A 1 77 ? -0.666 -18.389 1.877 1.00 86.00 77 GLN A C 1
ATOM 603 O O . GLN A 1 77 ? 0.479 -17.960 1.712 1.00 86.00 77 GLN A O 1
ATOM 608 N N . ARG A 1 78 ? -1.207 -18.514 3.090 1.00 82.75 78 ARG A N 1
ATOM 609 C CA . ARG A 1 78 ? -0.553 -18.151 4.356 1.00 82.75 78 ARG A CA 1
ATOM 610 C C . ARG A 1 78 ? 0.795 -18.840 4.562 1.00 82.75 78 ARG A C 1
ATOM 612 O O . ARG A 1 78 ? 1.667 -18.276 5.217 1.00 82.75 78 ARG A O 1
ATOM 619 N N . SER A 1 79 ? 0.982 -20.027 3.986 1.00 81.00 79 SER A N 1
ATOM 620 C CA . SER A 1 79 ? 2.251 -20.770 3.977 1.00 81.00 79 SER A CA 1
ATOM 621 C C . SER A 1 79 ? 3.404 -20.018 3.293 1.00 81.00 79 SER A C 1
ATOM 623 O O . SER A 1 79 ? 4.560 -20.406 3.451 1.00 81.00 79 SER A O 1
ATOM 625 N N . GLY A 1 80 ? 3.103 -18.943 2.557 1.00 76.25 80 GLY A N 1
ATOM 626 C CA . GLY A 1 80 ? 4.061 -18.142 1.799 1.00 76.25 80 GLY A CA 1
ATOM 627 C C . GLY A 1 80 ? 4.050 -18.437 0.299 1.00 76.25 80 GLY A C 1
ATOM 628 O O . GLY A 1 80 ? 4.793 -17.799 -0.444 1.00 76.25 80 GLY A O 1
ATOM 629 N N . GLU A 1 81 ? 3.215 -19.373 -0.163 1.00 81.38 81 GLU A N 1
ATOM 630 C CA . GLU A 1 81 ? 3.053 -19.636 -1.591 1.00 81.38 81 GLU A CA 1
ATOM 631 C C . GLU A 1 81 ? 2.317 -18.475 -2.273 1.00 81.38 81 GLU A C 1
ATOM 633 O O . GLU A 1 81 ? 1.249 -18.042 -1.833 1.00 81.38 81 GLU A O 1
ATOM 638 N N . PHE A 1 82 ? 2.886 -17.985 -3.374 1.00 84.81 82 PHE A N 1
ATOM 639 C CA . PHE A 1 82 ? 2.260 -16.986 -4.226 1.00 84.81 82 PHE A CA 1
ATOM 640 C C . PHE A 1 82 ? 2.475 -17.329 -5.697 1.00 84.81 82 PHE A C 1
ATOM 642 O O . PHE A 1 82 ? 3.607 -17.525 -6.141 1.00 84.81 82 PHE A O 1
ATOM 649 N N . ALA A 1 83 ? 1.383 -17.375 -6.453 1.00 86.38 83 ALA A N 1
ATOM 650 C CA . ALA A 1 83 ? 1.388 -17.590 -7.889 1.00 86.38 83 ALA A CA 1
ATOM 651 C C . ALA A 1 83 ? 0.662 -16.441 -8.588 1.00 86.38 83 ALA A C 1
ATOM 653 O O . ALA A 1 83 ? -0.389 -15.989 -8.138 1.00 86.38 83 ALA A O 1
ATOM 654 N N . GLN A 1 84 ? 1.213 -16.008 -9.717 1.00 87.69 84 GLN A N 1
ATOM 655 C CA . GLN A 1 84 ? 0.626 -14.991 -10.577 1.00 87.69 84 GLN A CA 1
ATOM 656 C C . GLN A 1 84 ? 0.591 -15.525 -12.007 1.00 87.69 84 GLN A C 1
ATOM 658 O O . GLN A 1 84 ? 1.610 -15.967 -12.538 1.00 87.69 84 GLN A O 1
ATOM 663 N N . HIS A 1 85 ? -0.583 -15.480 -12.624 1.00 90.75 85 HIS A N 1
ATOM 664 C CA . HIS A 1 85 ? -0.806 -15.875 -14.004 1.00 90.75 85 HIS A CA 1
ATOM 665 C C . HIS A 1 85 ? -1.331 -14.679 -14.798 1.00 90.75 85 HIS A C 1
ATOM 667 O O . HIS A 1 85 ? -2.390 -14.139 -14.490 1.00 90.75 85 HIS A O 1
ATOM 673 N N . VAL A 1 86 ? -0.582 -14.252 -15.813 1.00 91.69 86 VAL A N 1
ATOM 674 C CA . VAL A 1 86 ? -0.976 -13.144 -16.692 1.00 91.69 86 VAL A CA 1
ATOM 675 C C . VAL A 1 86 ? -2.007 -13.656 -17.692 1.00 91.69 86 VAL A C 1
ATOM 677 O O . VAL A 1 86 ? -1.696 -14.527 -18.501 1.00 91.69 86 VAL A O 1
ATOM 680 N N . THR A 1 87 ? -3.220 -13.114 -17.648 1.00 94.38 87 THR A N 1
ATOM 681 C CA . THR A 1 87 ? -4.340 -13.529 -18.511 1.00 94.38 87 THR A CA 1
ATOM 682 C C . THR A 1 87 ? -4.592 -12.552 -19.655 1.00 94.38 87 THR A C 1
ATOM 684 O O . THR A 1 87 ? -5.067 -12.957 -20.714 1.00 94.38 87 THR A O 1
ATOM 687 N N . ALA A 1 88 ? -4.226 -11.280 -19.489 1.00 94.12 88 ALA A N 1
ATOM 688 C CA . ALA A 1 88 ? -4.198 -10.306 -20.574 1.00 94.12 88 ALA A CA 1
ATOM 689 C C . ALA A 1 88 ? -3.016 -9.351 -20.415 1.00 94.12 88 ALA A C 1
ATOM 691 O O . ALA A 1 88 ? -2.589 -9.056 -19.300 1.00 94.12 88 ALA A O 1
ATOM 692 N N . TYR A 1 89 ? -2.503 -8.845 -21.534 1.00 93.25 89 TYR A N 1
ATOM 693 C CA . TYR A 1 89 ? -1.357 -7.944 -21.552 1.00 93.25 89 TYR A CA 1
ATOM 694 C C . TYR A 1 89 ? -1.471 -6.944 -22.700 1.00 93.25 89 TYR A C 1
ATOM 696 O O . TYR A 1 89 ? -1.793 -7.313 -23.830 1.00 93.25 89 TYR A O 1
ATOM 704 N N . ARG A 1 90 ? -1.178 -5.674 -22.414 1.00 93.12 90 ARG A N 1
ATOM 705 C CA . ARG A 1 90 ? -0.989 -4.628 -23.420 1.00 93.12 90 ARG A CA 1
ATOM 706 C C . ARG A 1 90 ? 0.251 -3.809 -23.093 1.00 93.12 90 ARG A C 1
ATOM 708 O O . ARG A 1 90 ? 0.522 -3.527 -21.930 1.00 93.12 90 ARG A O 1
ATOM 715 N N . ALA A 1 91 ? 0.960 -3.375 -24.127 1.00 91.94 91 ALA A N 1
ATOM 716 C CA . ALA A 1 91 ? 2.132 -2.527 -23.983 1.00 91.94 91 ALA A CA 1
ATOM 717 C C . ALA A 1 91 ? 2.067 -1.336 -24.937 1.00 91.94 91 ALA A C 1
ATOM 719 O O . ALA A 1 91 ? 1.633 -1.463 -26.084 1.00 91.94 91 ALA A O 1
ATOM 720 N N . ARG A 1 92 ? 2.540 -0.182 -24.467 1.00 90.75 92 ARG A N 1
ATOM 721 C CA . ARG A 1 92 ? 2.811 0.996 -25.290 1.00 90.75 92 ARG A CA 1
ATOM 722 C C . ARG A 1 92 ? 4.279 1.365 -25.148 1.00 90.75 92 ARG A C 1
ATOM 724 O O . ARG A 1 92 ? 4.742 1.669 -24.054 1.00 90.75 92 ARG A O 1
ATOM 731 N N . LEU A 1 93 ? 4.984 1.372 -26.273 1.00 89.00 93 LEU A N 1
ATOM 732 C CA . LEU A 1 93 ? 6.419 1.623 -26.344 1.00 89.00 93 LEU A CA 1
ATOM 733 C C . LEU A 1 93 ? 6.675 2.876 -27.180 1.00 89.00 93 LEU A C 1
ATOM 735 O O . LEU A 1 93 ? 6.065 3.048 -28.235 1.00 89.00 93 LEU A O 1
ATOM 739 N N . SER A 1 94 ? 7.580 3.736 -26.716 1.00 84.44 94 SER A N 1
ATOM 740 C CA . SER A 1 94 ? 7.931 4.994 -27.399 1.00 84.44 94 SER A CA 1
ATOM 741 C C . SER A 1 94 ? 9.380 5.015 -27.918 1.00 84.44 94 SER A C 1
ATOM 743 O O . SER A 1 94 ? 9.873 6.064 -28.324 1.00 84.44 94 SER A O 1
ATOM 745 N N . GLY A 1 95 ? 10.076 3.873 -27.898 1.00 73.12 95 GLY A N 1
ATOM 746 C CA . GLY A 1 95 ? 11.465 3.702 -28.341 1.00 73.12 95 GLY A CA 1
ATOM 747 C C . GLY A 1 95 ? 11.977 2.286 -28.044 1.00 73.12 95 GLY A C 1
ATOM 748 O O . GLY A 1 95 ? 11.177 1.440 -27.638 1.00 73.12 95 GLY A O 1
ATOM 749 N N . PRO A 1 96 ? 13.284 2.006 -28.219 1.00 72.44 96 PRO A N 1
ATOM 750 C CA . PRO A 1 96 ? 13.878 0.757 -27.753 1.00 72.44 96 PRO A CA 1
ATOM 751 C C . PRO A 1 96 ? 13.630 0.601 -26.252 1.00 72.44 96 PRO A C 1
ATOM 753 O O . PRO A 1 96 ? 14.078 1.423 -25.453 1.00 72.44 96 PRO A O 1
ATOM 756 N N . SER A 1 97 ? 12.897 -0.438 -25.875 1.00 71.12 97 SER A N 1
ATOM 757 C CA . SER A 1 97 ? 12.574 -0.748 -24.488 1.00 71.12 97 SER A CA 1
ATOM 758 C C . SER A 1 97 ? 12.880 -2.211 -24.196 1.00 71.12 97 SER A C 1
ATOM 760 O O . SER A 1 97 ? 12.851 -3.069 -25.080 1.00 71.12 97 SER A O 1
ATOM 762 N N . ILE A 1 98 ? 13.190 -2.490 -22.934 1.00 66.44 98 ILE A N 1
ATOM 763 C CA . ILE A 1 98 ? 13.199 -3.848 -22.400 1.00 66.44 98 ILE A CA 1
ATOM 764 C C . ILE A 1 98 ? 11.828 -4.044 -21.763 1.00 66.44 98 ILE A C 1
ATOM 766 O O . ILE A 1 98 ? 11.414 -3.200 -20.968 1.00 66.44 98 ILE A O 1
ATOM 770 N N . SER A 1 99 ? 11.132 -5.128 -22.117 1.00 73.62 99 SER A N 1
ATOM 771 C CA . SER A 1 99 ? 9.866 -5.448 -21.459 1.00 73.62 99 SER A CA 1
ATOM 772 C C . SER A 1 99 ? 10.097 -5.645 -19.964 1.00 73.62 99 SER A C 1
ATOM 774 O O . SER A 1 99 ? 10.996 -6.386 -19.561 1.00 73.62 99 SER A O 1
ATOM 776 N N . ALA A 1 100 ? 9.251 -5.031 -19.146 1.00 69.81 100 ALA A N 1
ATOM 777 C CA . ALA A 1 100 ? 9.198 -5.258 -17.716 1.00 69.81 100 ALA A CA 1
ATOM 778 C C . ALA A 1 100 ? 9.053 -6.754 -17.404 1.00 69.81 100 ALA A C 1
ATOM 780 O O . ALA A 1 100 ? 9.752 -7.255 -16.531 1.00 69.81 100 ALA A O 1
ATOM 781 N N . LEU A 1 101 ? 8.252 -7.502 -18.172 1.00 72.88 101 LEU A N 1
ATOM 782 C CA . LEU A 1 101 ? 8.100 -8.954 -18.002 1.00 72.88 101 LEU A CA 1
ATOM 783 C C . LEU A 1 101 ? 9.397 -9.739 -18.245 1.00 72.88 101 LEU A C 1
ATOM 785 O O . LEU A 1 101 ? 9.599 -10.794 -17.652 1.00 72.88 101 LEU A O 1
ATOM 789 N N . ALA A 1 102 ? 10.295 -9.237 -19.096 1.00 69.81 102 ALA A N 1
ATOM 790 C CA . ALA A 1 102 ? 11.601 -9.862 -19.305 1.00 69.81 102 ALA A CA 1
ATOM 791 C C . ALA A 1 102 ? 12.551 -9.638 -18.112 1.00 69.81 102 ALA A C 1
ATOM 793 O O . ALA A 1 102 ? 13.464 -10.432 -17.892 1.00 69.81 102 ALA A O 1
ATOM 794 N N . VAL A 1 103 ? 12.337 -8.567 -17.339 1.00 66.31 103 VAL A N 1
ATOM 795 C CA . VAL A 1 103 ? 13.095 -8.252 -16.117 1.00 66.31 103 VAL A CA 1
ATOM 796 C C . VAL A 1 103 ? 12.481 -8.954 -14.903 1.00 66.31 103 VAL A C 1
ATOM 798 O O . VAL A 1 103 ? 13.200 -9.521 -14.079 1.00 66.31 103 VAL A O 1
ATOM 801 N N . PHE A 1 104 ? 11.152 -8.964 -14.811 1.00 67.94 104 PHE A N 1
ATOM 802 C CA . PHE A 1 104 ? 10.387 -9.646 -13.775 1.00 67.94 104 PHE A CA 1
ATOM 803 C C . PHE A 1 104 ? 10.145 -11.099 -14.172 1.00 67.94 104 PHE A C 1
ATOM 805 O O . PHE A 1 104 ? 9.057 -11.496 -14.578 1.00 67.94 104 PHE A O 1
ATOM 812 N N . ASN A 1 105 ? 11.169 -11.929 -13.991 1.00 61.56 105 ASN A N 1
ATOM 813 C CA . ASN A 1 105 ? 11.073 -13.376 -14.196 1.00 61.56 105 ASN A CA 1
ATOM 814 C C . ASN A 1 105 ? 10.211 -14.111 -13.143 1.00 61.56 105 ASN A C 1
ATOM 816 O O . ASN A 1 105 ? 10.202 -15.342 -13.114 1.00 61.56 105 ASN A O 1
ATOM 820 N N . ARG A 1 106 ? 9.519 -13.374 -12.264 1.00 66.56 106 ARG A N 1
ATOM 821 C CA . ARG A 1 106 ? 8.691 -13.863 -11.154 1.00 66.56 106 ARG A CA 1
ATOM 822 C C . ARG A 1 106 ? 7.482 -12.958 -10.951 1.00 66.56 106 ARG A C 1
ATOM 824 O O . ARG A 1 106 ? 7.429 -11.851 -11.484 1.00 66.56 106 ARG A O 1
ATOM 831 N N . ALA A 1 107 ? 6.536 -13.437 -10.145 1.00 70.81 107 ALA A N 1
ATOM 832 C CA . ALA A 1 107 ? 5.381 -12.659 -9.728 1.00 70.81 107 ALA A CA 1
ATOM 833 C C . ALA A 1 107 ? 5.834 -11.323 -9.122 1.00 70.81 107 ALA A C 1
ATOM 835 O O . ALA A 1 107 ? 6.632 -11.291 -8.182 1.00 70.81 107 ALA A O 1
ATOM 836 N N . TRP A 1 108 ? 5.355 -10.228 -9.703 1.00 77.31 108 TRP A N 1
ATOM 837 C CA . TRP A 1 108 ? 5.689 -8.884 -9.252 1.00 77.31 108 TRP A CA 1
ATOM 838 C C . TRP A 1 108 ? 4.606 -8.345 -8.326 1.00 77.31 108 TRP A C 1
ATOM 840 O O . TRP A 1 108 ? 4.932 -7.605 -7.408 1.00 77.31 108 TRP A O 1
ATOM 850 N N . ALA A 1 109 ? 3.341 -8.731 -8.510 1.00 83.00 109 ALA A N 1
ATOM 851 C CA . ALA A 1 109 ? 2.246 -8.222 -7.698 1.00 83.00 109 ALA A CA 1
ATOM 852 C C . ALA A 1 109 ? 2.513 -8.434 -6.200 1.00 83.00 109 ALA A C 1
ATOM 854 O O . ALA A 1 109 ? 2.926 -9.508 -5.762 1.00 83.00 109 ALA A O 1
ATOM 855 N N . ILE A 1 110 ? 2.257 -7.399 -5.405 1.00 85.00 110 ILE A N 1
ATOM 856 C CA . ILE A 1 110 ? 2.333 -7.472 -3.950 1.00 85.00 110 ILE A CA 1
ATOM 857 C C . ILE A 1 110 ? 1.118 -8.280 -3.479 1.00 85.00 110 ILE A C 1
ATOM 859 O O . ILE A 1 110 ? -0.012 -7.845 -3.712 1.00 85.00 110 ILE A O 1
ATOM 863 N N . PRO A 1 111 ? 1.312 -9.448 -2.841 1.00 79.00 111 PRO A N 1
ATOM 864 C CA . PRO A 1 111 ? 0.209 -10.345 -2.517 1.00 79.00 111 PRO A CA 1
ATOM 865 C C . PRO A 1 111 ? -0.641 -9.819 -1.363 1.00 79.00 111 PRO A C 1
ATOM 867 O O . PRO A 1 111 ? -1.856 -9.972 -1.346 1.00 79.00 111 PRO A O 1
ATOM 870 N N . THR A 1 112 ? -0.019 -9.209 -0.362 1.00 83.62 112 THR A N 1
ATOM 871 C CA . THR A 1 112 ? -0.714 -8.722 0.826 1.00 83.62 112 THR A CA 1
ATOM 872 C C . THR A 1 112 ? -0.061 -7.446 1.311 1.00 83.62 112 THR A C 1
ATOM 874 O O . THR A 1 112 ? 1.160 -7.307 1.237 1.00 83.62 112 THR A O 1
ATOM 877 N N . LEU A 1 113 ? -0.864 -6.552 1.884 1.00 88.19 113 LEU A N 1
ATOM 878 C CA . LEU A 1 113 ? -0.366 -5.401 2.643 1.00 88.19 113 LEU A CA 1
ATOM 879 C C . LEU A 1 113 ? -0.208 -5.722 4.140 1.00 88.19 113 LEU A C 1
ATOM 881 O O . LEU A 1 113 ? 0.156 -4.861 4.927 1.00 88.19 113 LEU A O 1
ATOM 885 N N . TYR A 1 114 ? -0.456 -6.972 4.536 1.00 87.62 114 TYR A N 1
ATOM 886 C CA . TYR A 1 114 ? -0.146 -7.484 5.866 1.00 87.62 114 TYR A CA 1
ATOM 887 C C . TYR A 1 114 ? 1.346 -7.816 6.003 1.00 87.62 114 TYR A C 1
ATOM 889 O O . TYR A 1 114 ? 2.018 -8.169 5.032 1.00 87.62 114 TYR A O 1
ATOM 897 N N . GLY A 1 115 ? 1.839 -7.796 7.238 1.00 85.69 115 GLY A N 1
ATOM 898 C CA . GLY A 1 115 ? 3.193 -8.194 7.599 1.00 85.69 115 GLY A CA 1
ATOM 899 C C . GLY A 1 115 ? 4.065 -7.037 8.084 1.00 85.69 115 GLY A C 1
ATOM 900 O O . GLY A 1 115 ? 3.790 -5.857 7.892 1.00 85.69 115 GLY A O 1
ATOM 901 N N . ASN A 1 116 ? 5.201 -7.385 8.691 1.00 84.75 116 ASN A N 1
ATOM 902 C CA . ASN A 1 116 ? 6.216 -6.402 9.093 1.00 84.75 116 ASN A CA 1
ATOM 903 C C . ASN A 1 116 ? 7.094 -5.922 7.925 1.00 84.75 116 ASN A C 1
ATOM 905 O O . ASN A 1 116 ? 7.882 -4.984 8.079 1.00 84.75 116 ASN A O 1
ATOM 909 N N . ARG A 1 117 ? 7.011 -6.588 6.772 1.00 80.75 117 ARG A N 1
ATOM 910 C CA . ARG A 1 117 ? 7.822 -6.307 5.592 1.00 80.75 117 ARG A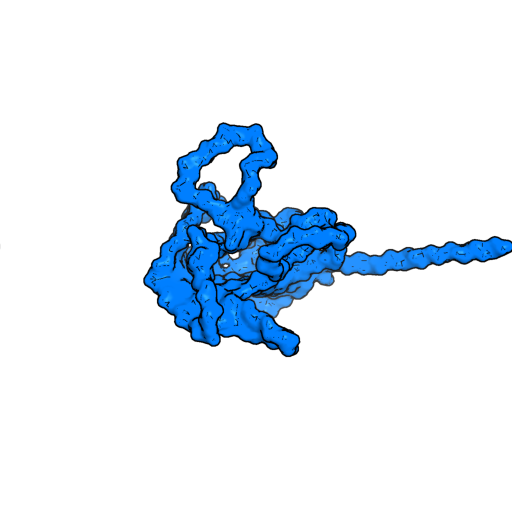 CA 1
ATOM 911 C C . ARG A 1 117 ? 6.965 -6.386 4.344 1.00 80.75 117 ARG A C 1
ATOM 913 O O . ARG A 1 117 ? 6.181 -7.316 4.203 1.00 80.75 117 ARG A O 1
ATOM 920 N N . LEU A 1 118 ? 7.184 -5.450 3.430 1.00 78.12 118 LEU A N 1
ATOM 921 C CA . LEU A 1 118 ? 6.635 -5.531 2.084 1.00 78.12 118 LEU A CA 1
ATOM 922 C C . LEU A 1 118 ? 7.658 -6.234 1.199 1.00 78.12 118 LEU A C 1
ATOM 924 O O . LEU A 1 118 ? 8.793 -5.767 1.064 1.00 78.12 118 LEU A O 1
ATOM 928 N N . SER A 1 119 ? 7.256 -7.368 0.627 1.00 71.56 119 SER A N 1
ATOM 929 C CA . SER A 1 119 ? 8.026 -8.029 -0.420 1.00 71.56 119 SER A CA 1
ATOM 930 C C . SER A 1 119 ? 7.838 -7.236 -1.702 1.00 71.56 119 SER A C 1
ATOM 932 O O . SER A 1 119 ? 6.826 -7.365 -2.384 1.00 71.56 119 SER A O 1
ATOM 934 N N . LEU A 1 120 ? 8.794 -6.366 -1.995 1.00 64.88 120 LEU A N 1
ATOM 935 C CA . LEU A 1 120 ? 8.818 -5.618 -3.244 1.00 64.88 120 LEU A CA 1
ATOM 936 C C . LEU A 1 120 ? 9.510 -6.465 -4.293 1.00 64.88 120 LEU A C 1
ATOM 938 O O . LEU A 1 120 ? 10.516 -7.067 -3.927 1.00 64.88 120 LEU A O 1
ATOM 942 N N . PHE A 1 121 ? 8.956 -6.487 -5.516 1.00 55.16 121 PHE A N 1
ATOM 943 C CA . PHE A 1 121 ? 9.480 -6.734 -6.886 1.00 55.16 121 PHE A CA 1
ATOM 944 C C . PHE A 1 121 ? 10.879 -7.364 -7.107 1.00 55.16 121 PHE A C 1
ATOM 946 O O . PHE A 1 121 ? 11.461 -7.262 -8.181 1.00 55.16 121 PHE A O 1
ATOM 953 N N . PHE A 1 122 ? 11.437 -8.029 -6.110 1.00 50.81 122 PHE A N 1
ATOM 954 C CA . PHE A 1 122 ? 12.837 -8.411 -5.967 1.00 50.81 122 PHE A CA 1
ATOM 955 C C . PHE A 1 122 ? 12.942 -9.821 -5.358 1.00 50.81 122 PHE A C 1
ATOM 957 O O . PHE A 1 122 ? 13.995 -10.194 -4.851 1.00 50.81 122 PHE A O 1
ATOM 964 N N . GLY A 1 123 ? 11.841 -10.586 -5.325 1.00 34.25 123 GLY A N 1
ATOM 965 C CA . GLY A 1 123 ? 11.703 -11.806 -4.527 1.00 34.25 123 GLY A CA 1
ATOM 966 C C . GLY A 1 123 ? 12.156 -13.103 -5.198 1.00 34.25 123 GLY A C 1
ATOM 967 O O . GLY A 1 123 ? 11.897 -13.299 -6.375 1.00 34.25 123 GLY A O 1
ATOM 968 N N . GLN A 1 124 ? 12.835 -13.950 -4.405 1.00 34.00 124 GLN A N 1
ATOM 969 C CA . GLN A 1 124 ? 12.924 -15.432 -4.370 1.00 34.00 124 GLN A CA 1
ATOM 970 C C . GLN A 1 124 ? 11.947 -16.329 -5.175 1.00 34.00 124 GLN A C 1
ATOM 972 O O . GLN A 1 124 ? 10.773 -16.000 -5.189 1.00 34.00 124 GLN A O 1
ATOM 977 N N . ASP A 1 125 ? 12.356 -17.492 -5.718 1.00 31.88 125 ASP A N 1
ATOM 978 C CA . ASP A 1 125 ? 11.468 -18.550 -6.271 1.00 31.88 125 ASP A CA 1
ATOM 979 C C . ASP A 1 125 ? 10.640 -19.265 -5.182 1.00 31.88 125 ASP A C 1
ATOM 981 O O . ASP A 1 125 ? 11.186 -19.610 -4.137 1.00 31.88 125 ASP A O 1
ATOM 985 N N . ALA A 1 126 ? 9.380 -19.614 -5.476 1.00 35.06 126 ALA A N 1
ATOM 986 C CA . ALA A 1 126 ? 8.612 -20.648 -4.754 1.00 35.06 126 ALA A CA 1
ATOM 987 C C . ALA A 1 126 ? 8.446 -21.955 -5.567 1.00 35.06 126 ALA A C 1
ATOM 989 O O . ALA A 1 126 ? 7.825 -22.908 -5.110 1.00 35.06 126 ALA A O 1
ATOM 990 N N . THR A 1 127 ? 9.017 -22.036 -6.772 1.00 29.86 127 THR A N 1
ATOM 991 C CA . THR A 1 127 ? 8.886 -23.196 -7.676 1.00 29.86 127 THR A CA 1
ATOM 992 C C . THR A 1 127 ? 9.921 -24.300 -7.438 1.00 29.86 127 THR A C 1
ATOM 994 O O . THR A 1 127 ? 9.837 -25.361 -8.053 1.00 29.86 127 THR A O 1
ATOM 997 N N . THR A 1 128 ? 10.865 -24.122 -6.509 1.00 32.69 128 THR A N 1
ATOM 998 C CA . THR A 1 128 ? 11.743 -25.197 -6.024 1.00 32.69 128 THR A CA 1
ATOM 999 C C . THR A 1 128 ? 11.347 -25.595 -4.608 1.00 32.69 128 THR A C 1
ATOM 1001 O O . THR A 1 128 ? 11.934 -25.181 -3.612 1.00 32.69 128 THR A O 1
ATOM 1004 N N . GLY A 1 129 ? 10.321 -26.442 -4.518 1.00 33.56 129 GLY A N 1
ATOM 1005 C CA . GLY A 1 129 ? 9.956 -27.119 -3.282 1.00 33.56 129 GLY A CA 1
ATOM 1006 C C . GLY A 1 129 ? 11.149 -27.881 -2.701 1.00 33.56 129 GLY A C 1
ATOM 1007 O O . GLY A 1 129 ? 11.601 -28.871 -3.274 1.00 33.56 129 GLY A O 1
ATOM 1008 N N . LYS A 1 130 ? 11.659 -27.387 -1.570 1.00 26.02 130 LYS A N 1
ATOM 1009 C CA . LYS A 1 130 ? 12.270 -28.128 -0.456 1.00 26.02 130 LYS A CA 1
ATOM 1010 C C . LYS A 1 130 ? 12.544 -27.122 0.661 1.00 26.02 130 LYS A C 1
ATOM 1012 O O . LYS A 1 130 ? 13.552 -26.420 0.640 1.00 26.02 130 LYS A O 1
ATOM 1017 N N . LEU A 1 131 ? 11.647 -27.080 1.647 1.00 33.84 131 LEU A N 1
ATOM 1018 C CA . LEU A 1 131 ? 11.953 -26.575 2.985 1.00 33.84 131 LEU A CA 1
ATOM 1019 C C . LEU A 1 131 ? 13.170 -27.361 3.495 1.00 33.84 131 LEU A C 1
ATOM 1021 O O . LEU A 1 131 ? 13.044 -28.513 3.903 1.00 33.84 131 LEU A O 1
ATOM 1025 N N . ARG A 1 132 ? 14.372 -26.786 3.390 1.00 29.38 132 ARG A N 1
ATOM 1026 C CA . ARG A 1 132 ? 15.546 -27.310 4.089 1.00 29.38 132 ARG A CA 1
ATOM 1027 C C . ARG A 1 132 ? 15.533 -26.718 5.484 1.00 29.38 132 ARG A C 1
ATOM 1029 O O . ARG A 1 132 ? 15.983 -25.604 5.719 1.00 29.38 132 ARG A O 1
ATOM 1036 N N . GLU A 1 133 ? 14.983 -27.510 6.385 1.00 36.19 133 GLU A N 1
ATOM 1037 C CA . GLU A 1 133 ? 15.204 -27.445 7.818 1.00 36.19 133 GLU A CA 1
ATOM 1038 C C . GLU A 1 133 ? 16.706 -27.672 8.076 1.00 36.19 133 GLU A C 1
ATOM 1040 O O . GLU A 1 133 ? 17.185 -28.801 8.123 1.00 36.19 133 GLU A O 1
ATOM 1045 N N . SER A 1 134 ? 17.506 -26.605 8.098 1.00 30.36 134 SER A N 1
ATOM 1046 C CA . SER A 1 134 ? 18.903 -26.631 8.554 1.00 30.36 134 SER A CA 1
ATOM 1047 C C . SER A 1 134 ? 19.325 -25.216 8.944 1.00 30.36 134 SER A C 1
ATOM 1049 O O . SER A 1 134 ? 19.411 -24.322 8.104 1.00 30.36 134 SER A O 1
ATOM 1051 N N . GLY A 1 135 ? 19.516 -25.017 10.249 1.00 33.47 135 GLY A N 1
ATOM 1052 C CA . GLY A 1 135 ? 19.853 -23.744 10.871 1.00 33.47 135 GLY A CA 1
ATOM 1053 C C . GLY A 1 135 ? 21.279 -23.294 10.582 1.00 33.47 135 GLY A C 1
ATOM 1054 O O . GLY A 1 135 ? 22.199 -23.686 11.291 1.00 33.47 135 GLY A O 1
ATOM 1055 N N . ASP A 1 136 ? 21.432 -22.409 9.598 1.00 29.22 136 ASP A N 1
ATOM 1056 C CA . ASP A 1 136 ? 22.648 -21.616 9.432 1.00 29.22 136 ASP A CA 1
ATOM 1057 C C . ASP A 1 136 ? 22.296 -20.171 8.992 1.00 29.22 136 ASP A C 1
ATOM 1059 O O . ASP A 1 136 ? 21.821 -19.962 7.868 1.00 29.22 136 ASP A O 1
ATOM 1063 N N . PRO A 1 137 ? 22.456 -19.145 9.858 1.00 33.19 137 PRO A N 1
ATOM 1064 C CA . PRO A 1 137 ? 21.987 -17.781 9.589 1.00 33.19 137 PRO A CA 1
ATOM 1065 C C . PRO A 1 137 ? 22.758 -17.040 8.482 1.00 33.19 137 PRO A C 1
ATOM 1067 O O . PRO A 1 137 ? 22.335 -15.963 8.062 1.00 33.19 137 PRO A O 1
ATOM 1070 N N . ALA A 1 138 ? 23.870 -17.592 7.991 1.00 35.81 138 ALA A N 1
ATOM 1071 C CA . ALA A 1 138 ? 24.778 -16.915 7.063 1.00 35.81 138 ALA A CA 1
ATOM 1072 C C . ALA A 1 138 ? 24.581 -17.273 5.570 1.00 35.81 138 ALA A C 1
ATOM 1074 O O . ALA A 1 138 ? 25.250 -16.691 4.719 1.00 35.81 138 ALA A O 1
ATOM 1075 N N . SER A 1 139 ? 23.659 -18.184 5.221 1.00 32.44 139 SER A N 1
ATOM 1076 C CA . SER A 1 139 ? 23.529 -18.739 3.854 1.00 32.44 139 SER A CA 1
ATOM 1077 C C . SER A 1 139 ? 22.210 -18.411 3.119 1.00 32.44 139 SER A C 1
ATOM 1079 O O . SER A 1 139 ? 21.936 -18.974 2.059 1.00 32.44 139 SER A O 1
ATOM 1081 N N . SER A 1 140 ? 21.371 -17.499 3.619 1.00 35.53 140 SER A N 1
ATOM 1082 C CA . SER A 1 140 ? 20.049 -17.204 3.021 1.00 35.53 140 SER A CA 1
ATOM 1083 C C . SER A 1 140 ? 20.051 -16.116 1.927 1.00 35.53 140 SER A C 1
ATOM 1085 O O . SER A 1 140 ? 19.008 -15.569 1.582 1.00 35.53 140 SER A O 1
ATOM 1087 N N . SER A 1 141 ? 21.201 -15.762 1.353 1.00 36.72 141 SER A N 1
ATOM 1088 C CA . SER A 1 141 ? 21.423 -14.474 0.675 1.00 36.72 141 SER A CA 1
ATOM 1089 C C . SER A 1 141 ? 21.182 -14.438 -0.842 1.00 36.72 141 SER A C 1
ATOM 1091 O O . SER A 1 141 ? 22.047 -14.049 -1.624 1.00 36.72 141 SER A O 1
ATOM 1093 N N . LYS A 1 142 ? 19.943 -14.687 -1.266 1.00 36.78 142 LYS A N 1
ATOM 1094 C CA . LYS A 1 142 ? 19.353 -13.943 -2.400 1.00 36.78 142 LYS A CA 1
ATOM 1095 C C 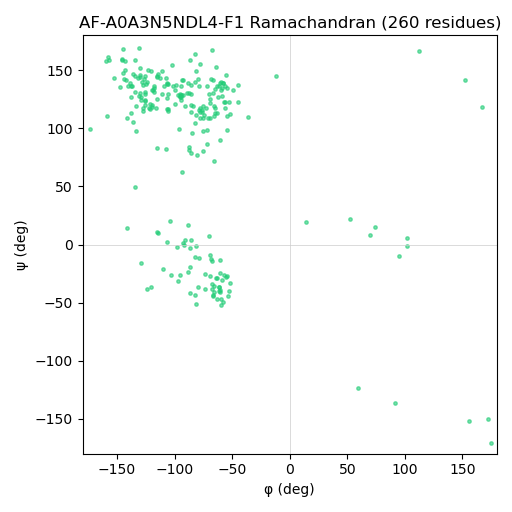. LYS A 1 142 ? 17.922 -13.516 -2.039 1.00 36.78 142 LYS A C 1
ATOM 1097 O O . LYS A 1 142 ? 16.956 -13.747 -2.758 1.00 36.78 142 LYS A O 1
ATOM 1102 N N . GLN A 1 143 ? 17.821 -12.918 -0.852 1.00 45.91 143 GLN A N 1
ATOM 1103 C CA . GLN A 1 143 ? 16.595 -12.431 -0.224 1.00 45.91 143 GLN A CA 1
ATOM 1104 C C . GLN A 1 143 ? 15.872 -11.407 -1.101 1.00 45.91 143 GLN A C 1
ATOM 1106 O O . GLN A 1 143 ? 16.497 -10.507 -1.662 1.00 45.91 143 GLN A O 1
ATOM 1111 N N . ALA A 1 144 ? 14.541 -11.516 -1.142 1.00 49.41 144 ALA A N 1
ATOM 1112 C CA . ALA A 1 144 ? 13.674 -10.416 -1.539 1.00 49.41 144 ALA A CA 1
ATOM 1113 C C . ALA A 1 144 ? 14.122 -9.124 -0.844 1.00 49.41 144 ALA A C 1
ATOM 1115 O O . ALA A 1 144 ? 14.437 -9.147 0.347 1.00 49.41 144 ALA A O 1
ATOM 1116 N N . THR A 1 145 ? 14.150 -7.993 -1.548 1.00 54.69 145 THR A N 1
ATOM 1117 C CA . THR A 1 145 ? 14.368 -6.716 -0.858 1.00 54.69 145 THR A CA 1
ATOM 1118 C C . THR A 1 145 ? 13.109 -6.403 -0.055 1.00 54.69 145 THR A C 1
ATOM 1120 O O . THR A 1 145 ? 12.051 -6.112 -0.609 1.00 54.69 145 THR A O 1
ATOM 1123 N N . LEU A 1 146 ? 13.225 -6.514 1.267 1.00 71.62 146 LEU A N 1
ATOM 1124 C CA . LEU A 1 146 ? 12.118 -6.378 2.206 1.00 71.62 146 LEU A CA 1
ATOM 1125 C C . LEU A 1 146 ? 12.062 -4.951 2.755 1.00 71.62 146 LEU A C 1
ATOM 1127 O O . LEU A 1 146 ? 12.787 -4.610 3.700 1.00 71.62 146 LEU A O 1
ATOM 1131 N N . ALA A 1 147 ? 11.179 -4.120 2.200 1.00 82.75 147 ALA A N 1
ATOM 1132 C CA . ALA A 1 147 ? 10.952 -2.784 2.741 1.00 82.75 147 ALA A CA 1
ATOM 1133 C C . ALA A 1 147 ? 10.303 -2.868 4.127 1.00 82.75 147 ALA A C 1
ATOM 1135 O O . ALA A 1 147 ? 9.460 -3.735 4.374 1.00 82.75 147 ALA A O 1
ATOM 1136 N N . VAL A 1 148 ? 10.704 -1.988 5.050 1.00 88.75 148 VAL A N 1
ATOM 1137 C CA . VAL A 1 148 ? 10.060 -1.908 6.370 1.00 88.75 148 VAL A CA 1
ATOM 1138 C C . VAL A 1 148 ? 8.626 -1.442 6.166 1.00 88.75 148 VAL A C 1
ATOM 1140 O O . VAL A 1 148 ? 8.404 -0.346 5.654 1.00 88.75 148 VAL A O 1
ATOM 1143 N N . HIS A 1 149 ? 7.656 -2.263 6.562 1.00 92.31 149 HIS A N 1
ATOM 1144 C CA . HIS A 1 149 ? 6.253 -1.895 6.430 1.00 92.31 149 HIS A CA 1
ATOM 1145 C C . HIS A 1 149 ? 5.946 -0.655 7.304 1.00 92.31 149 HIS A C 1
ATOM 1147 O O . HIS A 1 149 ? 6.391 -0.621 8.456 1.00 92.31 149 HIS A O 1
ATOM 1153 N N . PRO A 1 150 ? 5.197 0.354 6.813 1.00 95.06 150 PRO A N 1
ATOM 1154 C CA . PRO A 1 150 ? 4.840 1.556 7.579 1.00 95.06 150 PRO A CA 1
ATOM 1155 C C . PRO A 1 150 ? 4.220 1.280 8.949 1.00 95.06 150 PRO A C 1
ATOM 1157 O O . PRO A 1 150 ? 4.479 2.000 9.902 1.00 95.06 150 PRO A O 1
ATOM 1160 N N . PHE A 1 151 ? 3.468 0.189 9.079 1.00 95.38 151 PHE A N 1
ATOM 1161 C CA . PHE A 1 151 ? 2.855 -0.232 10.343 1.00 95.38 151 PHE A CA 1
ATOM 1162 C C . PHE A 1 151 ? 3.567 -1.412 11.026 1.00 95.38 151 PHE A C 1
ATOM 1164 O O . PHE A 1 151 ? 2.989 -2.091 11.872 1.00 95.38 151 PHE A O 1
ATOM 1171 N N . ALA A 1 152 ? 4.832 -1.669 10.684 1.00 91.94 152 ALA A N 1
ATOM 1172 C CA . ALA A 1 152 ? 5.646 -2.684 11.354 1.00 91.94 152 ALA A CA 1
ATOM 1173 C C . ALA A 1 152 ? 5.965 -2.316 12.814 1.00 91.94 152 ALA A C 1
ATOM 1175 O O . ALA A 1 152 ? 5.879 -1.158 13.231 1.00 91.94 152 ALA A O 1
ATOM 1176 N N . ALA A 1 153 ? 6.467 -3.291 13.576 1.00 89.31 153 ALA A N 1
ATOM 1177 C CA . ALA A 1 153 ? 7.012 -3.050 14.918 1.00 89.31 153 ALA A CA 1
ATOM 1178 C C . ALA A 1 153 ? 8.183 -2.042 14.928 1.00 89.31 153 ALA A C 1
ATOM 1180 O O . ALA A 1 153 ? 8.359 -1.298 15.885 1.00 89.31 153 ALA A O 1
ATOM 1181 N N . LEU A 1 154 ? 8.974 -1.984 13.848 1.00 87.38 154 LEU A N 1
ATOM 1182 C CA . LEU A 1 154 ? 10.113 -1.064 13.716 1.00 87.38 154 LEU A CA 1
ATOM 1183 C C . LEU A 1 154 ? 9.731 0.332 13.196 1.00 87.38 154 LEU A C 1
ATOM 1185 O O . LEU A 1 154 ? 10.630 1.142 12.972 1.00 87.38 154 LEU A O 1
ATOM 1189 N N . ARG A 1 155 ? 8.439 0.625 12.993 1.00 92.19 155 ARG A N 1
ATOM 1190 C CA . ARG A 1 155 ? 7.981 1.863 12.339 1.00 92.19 155 ARG A CA 1
ATOM 1191 C C . ARG A 1 155 ? 8.535 3.133 12.984 1.00 92.19 155 ARG A C 1
ATOM 1193 O O . ARG A 1 155 ? 9.070 3.981 12.281 1.00 92.19 155 ARG A O 1
ATOM 1200 N N . ASP A 1 156 ? 8.529 3.203 14.315 1.00 92.75 156 ASP A N 1
ATOM 1201 C CA . ASP A 1 156 ? 8.941 4.390 15.074 1.00 92.75 156 ASP A CA 1
ATOM 1202 C C . ASP A 1 156 ? 10.439 4.686 14.959 1.00 92.75 156 ASP A C 1
ATOM 1204 O O . ASP A 1 156 ? 10.875 5.775 15.321 1.00 92.75 156 ASP A O 1
ATOM 1208 N N . ARG A 1 157 ? 11.243 3.737 14.461 1.00 88.69 157 ARG A N 1
ATOM 1209 C CA . ARG A 1 157 ? 12.676 3.945 14.219 1.00 88.69 157 ARG A CA 1
ATOM 1210 C C . ARG A 1 157 ? 12.974 4.546 12.853 1.00 88.69 157 ARG A C 1
ATOM 1212 O O . ARG A 1 157 ? 14.074 5.044 12.658 1.00 88.69 157 ARG A O 1
ATOM 1219 N N . VAL A 1 158 ? 12.045 4.450 11.902 1.00 89.00 158 VAL A N 1
ATOM 1220 C CA . VAL A 1 158 ? 12.311 4.792 10.496 1.00 89.00 158 VAL A CA 1
ATOM 1221 C C . VAL A 1 158 ? 11.297 5.756 9.892 1.00 89.00 158 VAL A C 1
ATOM 1223 O O . VAL A 1 158 ? 11.611 6.348 8.864 1.00 89.00 158 VAL A O 1
ATOM 1226 N N . TYR A 1 159 ? 10.133 5.954 10.515 1.00 94.06 159 TYR A N 1
ATOM 1227 C CA . TYR A 1 159 ? 9.067 6.820 10.014 1.00 94.06 159 TYR A CA 1
ATOM 1228 C C . TYR A 1 159 ? 8.671 7.919 10.998 1.00 94.06 159 TYR A C 1
ATOM 1230 O O . TYR A 1 159 ? 8.739 7.735 12.211 1.00 94.06 159 TYR A O 1
ATOM 1238 N N . ASP A 1 160 ? 8.218 9.031 10.430 1.00 95.50 160 ASP A N 1
ATOM 1239 C CA . ASP A 1 160 ? 7.400 10.069 11.041 1.00 95.50 160 ASP A CA 1
ATOM 1240 C C . ASP A 1 160 ? 6.013 10.056 10.371 1.00 95.50 160 ASP A C 1
ATOM 1242 O O . ASP A 1 160 ? 5.888 9.839 9.160 1.00 95.50 160 ASP A O 1
ATOM 1246 N N . PHE A 1 161 ? 4.967 10.297 11.161 1.00 97.25 161 PHE A N 1
ATOM 1247 C CA . PHE A 1 161 ? 3.567 10.221 10.752 1.00 97.25 161 PHE A CA 1
ATOM 1248 C C . PHE A 1 161 ? 2.857 11.568 10.910 1.00 97.25 161 PHE A C 1
ATOM 1250 O O . PHE A 1 161 ? 2.899 12.213 11.967 1.00 97.25 161 PHE A O 1
ATOM 1257 N N . ARG A 1 162 ? 2.127 11.969 9.865 1.00 97.12 162 ARG A N 1
ATOM 1258 C CA . ARG A 1 162 ? 1.261 13.162 9.861 1.00 97.12 162 ARG A CA 1
ATOM 1259 C C . ARG A 1 162 ? -0.137 12.845 9.320 1.00 97.12 162 ARG A C 1
ATOM 1261 O O . ARG A 1 162 ? -0.359 11.780 8.751 1.00 97.12 162 ARG A O 1
ATOM 1268 N N . GLY A 1 163 ? -1.068 13.784 9.474 1.00 95.25 163 GLY A N 1
ATOM 1269 C CA . GLY A 1 163 ? -2.453 13.636 9.024 1.00 95.25 163 GLY A CA 1
ATOM 1270 C C . GLY A 1 163 ? -3.350 13.055 10.114 1.00 95.25 163 GLY A C 1
ATOM 1271 O O . GLY A 1 163 ? -3.260 13.465 11.270 1.00 95.25 163 GLY A O 1
ATOM 1272 N N . GLY A 1 164 ? -4.205 12.103 9.743 1.00 94.44 164 GLY A N 1
ATOM 1273 C CA . GLY A 1 164 ? -5.294 11.609 10.591 1.00 94.44 164 GLY A CA 1
ATOM 1274 C C . GLY A 1 164 ? -6.666 12.180 10.218 1.00 94.44 164 GLY A C 1
ATOM 1275 O O . GLY A 1 164 ? -7.648 11.894 10.896 1.00 94.44 164 GLY A O 1
ATOM 1276 N N . ASP A 1 165 ? -6.750 12.948 9.129 1.00 94.56 165 ASP A N 1
ATOM 1277 C CA . ASP A 1 165 ? -8.002 13.520 8.639 1.00 94.56 165 ASP A CA 1
ATOM 1278 C C . ASP A 1 165 ? -8.817 12.495 7.847 1.00 94.56 165 ASP A C 1
ATOM 1280 O O . ASP A 1 165 ? -8.275 11.712 7.058 1.00 94.56 165 ASP A O 1
ATOM 1284 N N . THR A 1 166 ? -10.139 12.545 8.004 1.00 97.12 166 THR A N 1
ATOM 1285 C CA . THR A 1 166 ? -11.058 11.807 7.131 1.00 97.12 166 THR A CA 1
ATOM 1286 C C . THR A 1 166 ? -11.039 12.429 5.739 1.00 97.12 166 THR A C 1
ATOM 1288 O O . THR A 1 166 ? -11.274 13.626 5.589 1.00 97.12 166 THR A O 1
ATOM 1291 N N . VAL A 1 167 ? -10.776 11.617 4.718 1.00 97.25 167 VAL A N 1
ATOM 1292 C CA . VAL A 1 167 ? -10.704 12.060 3.316 1.00 97.25 167 VAL A CA 1
ATOM 1293 C C . VAL A 1 167 ? -11.862 11.552 2.469 1.00 97.25 167 VAL A C 1
ATOM 1295 O O . VAL A 1 167 ? -12.152 12.135 1.428 1.00 97.25 167 VAL A O 1
ATOM 1298 N N . ALA A 1 168 ? -12.532 10.486 2.904 1.00 96.69 168 ALA A N 1
ATOM 1299 C CA . ALA A 1 168 ? -13.708 9.953 2.233 1.00 96.69 168 ALA A CA 1
ATOM 1300 C C . ALA A 1 168 ? -14.558 9.115 3.191 1.00 96.69 168 ALA A C 1
ATOM 1302 O O . ALA A 1 168 ? -14.077 8.620 4.208 1.00 96.69 168 ALA A O 1
ATOM 1303 N N . VAL A 1 169 ? -15.815 8.906 2.812 1.00 96.12 169 VAL A N 1
ATOM 1304 C CA . VAL A 1 169 ? -16.648 7.817 3.323 1.00 96.12 169 VAL A CA 1
ATOM 13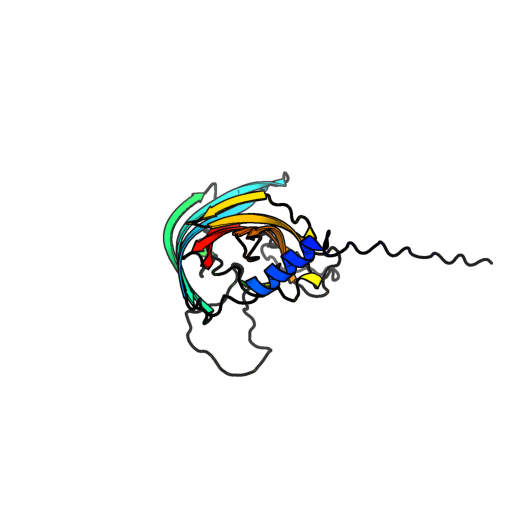05 C C . VAL A 1 169 ? -17.079 7.010 2.109 1.00 96.12 169 VAL A C 1
ATOM 1307 O O . VAL A 1 169 ? -17.731 7.549 1.215 1.00 96.12 169 VAL A O 1
ATOM 1310 N N . ILE A 1 170 ? -16.672 5.747 2.045 1.00 92.50 170 ILE A N 1
ATOM 1311 C CA . ILE A 1 170 ? -16.967 4.860 0.916 1.00 92.50 170 ILE A CA 1
ATOM 1312 C C . ILE A 1 170 ? -18.013 3.827 1.322 1.00 92.50 170 ILE A C 1
ATOM 1314 O O . ILE A 1 170 ? -18.023 3.355 2.456 1.00 92.50 170 ILE A O 1
ATOM 1318 N N . GLN A 1 171 ? -18.900 3.482 0.394 1.00 90.19 171 GLN A N 1
ATOM 1319 C CA . GLN A 1 171 ? -19.865 2.403 0.585 1.00 90.19 171 GLN A CA 1
ATOM 1320 C C . GLN A 1 171 ? -19.290 1.121 -0.005 1.00 90.19 171 GLN A C 1
ATOM 1322 O O . GLN A 1 171 ? -18.905 1.089 -1.173 1.00 90.19 171 GLN A O 1
ATOM 1327 N N . THR A 1 172 ? -19.217 0.075 0.810 1.00 83.62 172 THR A N 1
ATOM 1328 C CA . THR A 1 172 ? -18.684 -1.231 0.422 1.00 83.62 172 THR A CA 1
ATOM 1329 C C . THR A 1 172 ? -19.609 -2.317 0.963 1.00 83.62 172 THR A C 1
ATOM 1331 O O . THR A 1 172 ? -19.621 -2.603 2.163 1.00 83.62 172 THR A O 1
ATOM 1334 N N . GLY A 1 173 ? -20.395 -2.921 0.069 1.00 82.12 173 GLY A N 1
ATOM 1335 C CA . GLY A 1 173 ? -21.495 -3.799 0.461 1.00 82.12 173 GLY A CA 1
ATOM 1336 C C . GLY A 1 173 ? -22.498 -3.041 1.333 1.00 82.12 173 GLY A C 1
ATOM 1337 O O . GLY A 1 173 ? -22.989 -1.987 0.939 1.00 82.12 173 GLY A O 1
ATOM 1338 N N . GLU A 1 174 ? -22.756 -3.558 2.533 1.00 83.81 174 GLU A N 1
ATOM 1339 C CA . GLU A 1 174 ? -23.654 -2.947 3.525 1.00 83.81 174 GLU A CA 1
ATOM 1340 C C . GLU A 1 174 ? -22.926 -2.032 4.529 1.00 83.81 174 GLU A C 1
ATOM 1342 O O . GLU A 1 174 ? -23.549 -1.477 5.434 1.00 83.81 174 GLU A O 1
ATOM 1347 N N . ARG A 1 175 ? -21.602 -1.869 4.395 1.00 87.81 175 ARG A N 1
ATOM 1348 C CA . ARG A 1 175 ? -20.774 -1.112 5.340 1.00 87.81 175 ARG A CA 1
ATOM 1349 C C . ARG A 1 175 ? -20.356 0.237 4.759 1.00 87.81 175 ARG A C 1
ATOM 1351 O O . ARG A 1 175 ? -19.764 0.311 3.681 1.00 87.81 175 ARG A O 1
ATOM 1358 N N . ALA A 1 176 ? -20.585 1.296 5.533 1.00 92.62 176 ALA A N 1
ATOM 1359 C CA . ALA A 1 176 ? -19.970 2.599 5.316 1.00 92.62 176 ALA A CA 1
ATOM 1360 C C . ALA A 1 176 ? -18.580 2.614 5.968 1.00 92.62 176 ALA A C 1
ATOM 1362 O O . ALA A 1 176 ? -18.463 2.450 7.181 1.00 92.62 176 ALA A O 1
ATOM 1363 N N . VAL A 1 177 ? -17.529 2.812 5.175 1.00 93.88 177 VAL A N 1
ATOM 1364 C CA . VAL A 1 177 ? -16.144 2.863 5.657 1.00 93.88 177 VAL A CA 1
ATOM 1365 C C . VAL A 1 177 ? -15.655 4.301 5.641 1.00 93.88 177 VAL A C 1
ATOM 1367 O O . VAL A 1 177 ? -15.527 4.920 4.583 1.00 93.88 177 VAL A O 1
ATOM 1370 N N . THR A 1 178 ? -15.351 4.825 6.825 1.00 96.94 178 THR A N 1
ATOM 1371 C CA . THR A 1 178 ? -14.661 6.107 6.981 1.00 96.94 178 THR A CA 1
ATOM 1372 C C . THR A 1 178 ? -13.190 5.918 6.645 1.00 96.94 178 THR A C 1
ATOM 1374 O O . THR A 1 178 ? -12.494 5.145 7.301 1.00 96.94 178 THR A O 1
ATOM 1377 N N . VAL A 1 179 ? -12.711 6.625 5.627 1.00 97.25 179 VAL A N 1
ATOM 1378 C CA . VAL A 1 179 ? -11.332 6.539 5.150 1.00 97.25 179 VAL A CA 1
ATOM 1379 C C . VAL A 1 179 ? -10.529 7.705 5.704 1.00 97.25 179 VAL A C 1
ATOM 1381 O O . VAL A 1 179 ? -10.843 8.867 5.435 1.00 97.25 179 VAL A O 1
ATOM 1384 N N . VAL A 1 180 ? -9.469 7.396 6.446 1.00 98.12 180 VAL A N 1
ATOM 1385 C CA . VAL A 1 180 ? -8.549 8.379 7.030 1.00 98.12 180 VAL A CA 1
ATOM 1386 C C . VAL A 1 180 ? -7.205 8.337 6.320 1.00 98.12 180 VAL A C 1
ATOM 1388 O O . VAL A 1 180 ? -6.666 7.262 6.064 1.00 98.12 180 VAL A O 1
ATOM 1391 N N . ARG A 1 181 ? -6.639 9.510 6.026 1.00 98.38 181 ARG A N 1
ATOM 1392 C CA . ARG A 1 181 ? -5.325 9.630 5.390 1.00 98.38 181 ARG A CA 1
ATOM 1393 C C . ARG A 1 181 ? -4.217 9.812 6.420 1.00 98.38 181 ARG A C 1
ATOM 1395 O O . ARG A 1 181 ? -4.250 10.735 7.233 1.00 98.38 181 ARG A O 1
ATOM 1402 N N . VAL A 1 182 ? -3.185 8.987 6.298 1.00 98.25 182 VAL A N 1
ATOM 1403 C CA . VAL A 1 182 ? -1.926 9.067 7.039 1.00 98.25 182 VAL A CA 1
ATOM 1404 C C . VAL A 1 182 ? -0.792 9.348 6.058 1.00 98.25 182 VAL A C 1
ATOM 1406 O O . VAL A 1 182 ? -0.597 8.623 5.086 1.00 98.25 182 VAL A O 1
ATOM 1409 N N . LEU A 1 183 ? -0.030 10.405 6.318 1.00 98.12 183 LEU A N 1
ATOM 1410 C CA . LEU A 1 183 ? 1.208 10.704 5.607 1.00 98.12 183 LEU A CA 1
ATOM 1411 C C . LEU A 1 183 ? 2.365 10.015 6.324 1.00 98.12 183 LEU A C 1
ATOM 1413 O O . LEU A 1 183 ? 2.517 10.165 7.537 1.00 98.12 183 LEU A O 1
ATOM 1417 N N . VAL A 1 184 ? 3.181 9.291 5.565 1.00 97.25 184 VAL A N 1
ATOM 1418 C CA . VAL A 1 184 ? 4.342 8.551 6.056 1.00 97.25 184 VAL A CA 1
ATOM 1419 C C . VAL A 1 184 ? 5.596 9.139 5.430 1.00 97.25 184 VAL A C 1
ATOM 1421 O O . VAL A 1 184 ? 5.789 9.089 4.210 1.00 97.25 184 VAL A O 1
ATOM 1424 N N . GLU A 1 185 ? 6.468 9.680 6.271 1.00 95.06 185 GLU A N 1
ATOM 1425 C CA . GLU A 1 185 ? 7.760 10.220 5.867 1.00 95.06 185 GLU A CA 1
ATOM 1426 C C . GLU A 1 185 ? 8.881 9.429 6.538 1.00 95.06 185 GLU A C 1
ATOM 1428 O O . GLU A 1 185 ? 8.813 9.172 7.735 1.00 95.06 185 GLU A O 1
ATOM 1433 N N . PRO A 1 186 ? 9.939 9.037 5.814 1.00 91.56 186 PRO A N 1
ATOM 1434 C CA . PRO A 1 186 ? 11.130 8.519 6.458 1.00 91.56 186 PRO A CA 1
ATOM 1435 C C . PRO A 1 186 ? 11.742 9.567 7.386 1.00 91.56 186 PRO A C 1
ATOM 1437 O O . PRO A 1 186 ? 11.845 10.735 6.995 1.00 91.56 186 PRO A O 1
ATOM 1440 N N . LYS A 1 187 ? 12.197 9.143 8.567 1.00 89.62 187 LYS A N 1
ATOM 1441 C CA . LYS A 1 187 ? 12.888 10.021 9.515 1.00 89.62 187 LYS A CA 1
ATOM 1442 C C . LYS A 1 187 ? 14.090 10.701 8.863 1.00 89.62 187 LYS A C 1
ATOM 1444 O O . LYS A 1 187 ? 14.791 10.126 8.028 1.00 89.62 187 LYS A O 1
ATOM 1449 N N . SER A 1 188 ? 14.340 11.940 9.286 1.00 82.69 188 SER A N 1
ATOM 1450 C CA . SER A 1 188 ? 15.517 12.703 8.844 1.00 82.69 188 SER A CA 1
ATOM 1451 C C . SER A 1 188 ? 16.822 12.074 9.338 1.00 82.69 188 SER A C 1
ATOM 1453 O O . SER A 1 188 ? 17.825 12.082 8.623 1.00 82.69 188 SER A O 1
ATOM 1455 N N . GLU A 1 189 ? 16.798 11.508 10.547 1.00 80.25 189 GLU A N 1
ATOM 1456 C CA . GLU A 1 189 ? 17.878 10.683 11.079 1.00 80.25 189 GLU A CA 1
ATOM 1457 C C . GLU A 1 189 ? 17.850 9.321 10.380 1.00 80.25 189 GLU A C 1
ATOM 1459 O O . GLU A 1 189 ? 16.903 8.545 10.522 1.00 80.25 189 GLU A O 1
ATOM 1464 N N . GLN A 1 190 ? 18.866 9.064 9.558 1.00 72.19 190 GLN A N 1
ATOM 1465 C CA . GLN A 1 190 ? 18.952 7.825 8.797 1.00 72.19 190 GLN A CA 1
ATOM 1466 C C . GLN A 1 190 ? 19.533 6.709 9.671 1.00 72.19 190 GLN A C 1
ATOM 1468 O O . GLN A 1 190 ? 20.494 6.955 10.401 1.00 72.19 190 GLN A O 1
ATOM 1473 N N . PRO A 1 191 ? 19.005 5.478 9.578 1.00 70.44 191 PRO A N 1
ATOM 1474 C CA . PRO A 1 191 ? 19.572 4.348 10.295 1.00 70.44 191 PRO A CA 1
ATOM 1475 C C . PRO A 1 191 ? 20.990 4.034 9.808 1.00 70.44 191 PRO A C 1
ATOM 1477 O O . PRO A 1 191 ? 21.344 4.259 8.650 1.00 70.44 191 PRO A O 1
ATOM 1480 N N . GLU A 1 192 ? 21.799 3.456 10.696 1.00 72.75 192 GLU A N 1
ATOM 1481 C CA . GLU A 1 192 ? 23.197 3.110 10.403 1.00 72.75 192 GLU A CA 1
ATOM 1482 C C . GLU A 1 192 ? 23.345 1.966 9.384 1.00 72.75 192 GLU A C 1
ATOM 1484 O O . GLU A 1 192 ? 24.432 1.747 8.850 1.00 72.75 192 GLU A O 1
ATOM 1489 N N . TRP A 1 193 ? 22.257 1.254 9.082 1.00 70.38 193 TRP A N 1
ATOM 1490 C CA . TRP A 1 193 ? 22.209 0.154 8.123 1.00 70.38 193 TRP A CA 1
ATOM 1491 C C . TRP A 1 193 ? 21.405 0.534 6.867 1.00 70.38 193 TRP A C 1
ATOM 1493 O O . TRP A 1 193 ? 20.437 1.294 6.960 1.00 70.38 193 TRP A O 1
ATOM 1503 N N . PRO A 1 194 ? 21.738 -0.024 5.686 1.00 73.25 194 PRO A N 1
ATOM 1504 C CA . PRO A 1 194 ? 20.912 0.130 4.495 1.00 73.25 194 PRO A CA 1
ATOM 1505 C C . PRO A 1 194 ? 19.497 -0.406 4.728 1.00 73.25 194 PRO A C 1
ATOM 1507 O O . PRO A 1 194 ? 19.316 -1.553 5.142 1.00 73.25 194 PRO A O 1
ATOM 1510 N N . VAL A 1 195 ? 18.482 0.404 4.438 1.00 77.69 195 VAL A N 1
ATOM 1511 C CA . VAL A 1 195 ? 17.079 0.010 4.582 1.00 77.69 195 VAL A CA 1
ATOM 1512 C C . VAL A 1 195 ? 16.243 0.579 3.449 1.00 77.69 195 VAL A C 1
ATOM 1514 O O . VAL A 1 195 ? 16.437 1.716 3.031 1.00 77.69 195 VAL A O 1
ATOM 1517 N N . VAL A 1 196 ? 15.285 -0.206 2.961 1.00 84.69 196 VAL A N 1
ATOM 1518 C CA . VAL A 1 196 ? 14.250 0.292 2.053 1.00 84.69 196 VAL A CA 1
ATOM 1519 C C . VAL A 1 196 ? 13.018 0.647 2.869 1.00 84.69 196 VAL A C 1
ATOM 1521 O O . VAL A 1 196 ? 12.554 -0.145 3.695 1.00 84.69 196 VAL A O 1
ATOM 1524 N N . VAL A 1 197 ? 12.509 1.851 2.652 1.00 87.69 197 VAL A N 1
ATOM 1525 C CA . VAL A 1 197 ? 11.382 2.425 3.387 1.00 87.69 197 VAL A CA 1
ATOM 1526 C C . VAL A 1 197 ? 10.396 3.070 2.420 1.00 87.69 197 VAL A C 1
ATOM 1528 O O . VAL A 1 197 ? 10.748 3.406 1.292 1.00 87.69 197 VAL A O 1
ATOM 1531 N N . PHE A 1 198 ? 9.156 3.238 2.855 1.00 92.25 198 PHE A N 1
ATOM 1532 C CA . PHE A 1 198 ? 8.088 3.868 2.095 1.00 92.25 198 PHE A CA 1
ATOM 1533 C C . PHE A 1 198 ? 7.983 5.363 2.417 1.00 92.25 198 PHE A C 1
ATOM 1535 O O . PHE A 1 198 ? 8.112 5.787 3.561 1.00 92.25 198 PHE A O 1
ATOM 1542 N N . ARG A 1 199 ? 7.704 6.178 1.408 1.00 93.62 199 ARG A N 1
ATOM 1543 C CA . ARG A 1 199 ? 7.332 7.583 1.560 1.00 93.62 199 ARG A CA 1
ATOM 1544 C C . ARG A 1 199 ? 6.063 7.835 0.773 1.00 93.62 199 ARG A C 1
ATOM 1546 O O . ARG A 1 199 ? 6.075 7.652 -0.442 1.00 93.62 199 ARG A O 1
ATOM 1553 N N . GLY A 1 200 ? 5.026 8.346 1.417 1.00 96.12 200 GLY A N 1
ATOM 1554 C CA . GLY A 1 200 ? 3.808 8.727 0.716 1.00 96.12 200 GLY A CA 1
ATOM 1555 C C . GLY A 1 200 ? 2.580 8.730 1.603 1.00 96.12 200 GLY A C 1
ATOM 1556 O O . GLY A 1 200 ? 2.661 8.961 2.807 1.00 96.12 200 GLY A O 1
ATOM 1557 N N . GLU A 1 201 ? 1.442 8.481 0.979 1.00 97.81 201 GLU A N 1
ATOM 1558 C CA . GLU A 1 201 ? 0.125 8.522 1.589 1.00 97.81 201 GLU A CA 1
ATOM 1559 C C . GLU A 1 201 ? -0.416 7.105 1.771 1.00 97.81 201 GLU A C 1
ATOM 1561 O O . GLU A 1 201 ? -0.308 6.254 0.882 1.00 97.81 201 GLU A O 1
ATOM 1566 N N . ILE A 1 202 ? -1.024 6.863 2.927 1.00 98.06 202 ILE A N 1
ATOM 1567 C CA . ILE A 1 202 ? -1.738 5.631 3.232 1.00 98.06 202 ILE A CA 1
ATOM 1568 C C . ILE A 1 202 ? -3.144 5.991 3.678 1.00 98.06 202 ILE A C 1
ATOM 1570 O O . ILE A 1 202 ? -3.332 6.746 4.629 1.00 98.06 202 ILE A O 1
ATOM 1574 N N . ASN A 1 203 ? -4.125 5.424 2.994 1.00 98.19 203 ASN A N 1
ATOM 1575 C CA . ASN A 1 203 ? -5.524 5.523 3.361 1.00 98.19 203 ASN A CA 1
ATOM 1576 C C . ASN A 1 203 ? -5.909 4.291 4.173 1.00 98.19 203 ASN A C 1
ATOM 1578 O O . ASN A 1 203 ? -5.672 3.157 3.745 1.00 98.19 203 ASN A O 1
ATOM 1582 N N . LEU A 1 204 ? -6.503 4.532 5.335 1.00 97.62 204 LEU A N 1
ATOM 1583 C CA . LEU A 1 204 ? -6.904 3.517 6.295 1.00 97.62 204 LEU A CA 1
ATOM 1584 C C . LEU A 1 204 ? -8.418 3.491 6.456 1.00 97.62 204 LEU A C 1
ATOM 1586 O O . LEU A 1 204 ? -9.057 4.541 6.496 1.00 97.62 204 LEU A O 1
ATOM 1590 N N . ASP A 1 205 ? -8.964 2.296 6.639 1.00 95.56 205 ASP A N 1
ATOM 1591 C CA . ASP A 1 205 ? -10.257 2.102 7.286 1.00 95.56 205 ASP A CA 1
ATOM 1592 C C . ASP A 1 205 ? -10.133 2.598 8.736 1.00 95.56 205 ASP A C 1
ATOM 1594 O O . ASP A 1 205 ? -9.358 2.048 9.517 1.00 95.56 205 ASP A O 1
ATOM 1598 N N . ALA A 1 206 ? -10.834 3.674 9.095 1.00 95.19 206 ALA A N 1
ATOM 1599 C CA . ALA A 1 206 ? -10.654 4.347 10.383 1.00 95.19 206 ALA A CA 1
ATOM 1600 C C . ALA A 1 206 ? -11.027 3.470 11.590 1.00 95.19 206 ALA A C 1
ATOM 1602 O O . ALA A 1 206 ? -10.477 3.649 12.685 1.00 95.19 206 ALA A O 1
ATOM 1603 N N . GLU A 1 207 ? -11.967 2.546 11.384 1.00 92.75 207 GLU A N 1
ATOM 1604 C CA . GLU A 1 207 ? -12.482 1.647 12.410 1.00 92.75 207 GLU A CA 1
ATOM 1605 C C . GLU A 1 207 ? -11.532 0.463 12.608 1.00 92.75 207 GLU A C 1
ATOM 1607 O O . GLU A 1 207 ? -11.094 0.207 13.730 1.00 92.75 207 GLU A O 1
ATOM 1612 N N . LEU A 1 208 ? -11.159 -0.218 11.519 1.00 91.31 208 LEU A N 1
ATOM 1613 C CA . LEU A 1 208 ? -10.343 -1.437 11.590 1.00 91.31 208 LEU A CA 1
ATOM 1614 C C . LEU A 1 208 ? -8.832 -1.170 11.581 1.00 91.31 208 LEU A C 1
ATOM 1616 O O . LEU A 1 208 ? -8.055 -2.005 12.038 1.00 91.31 208 LEU A O 1
ATOM 1620 N N . GLY A 1 209 ? -8.395 -0.026 11.056 1.00 93.81 209 GLY A N 1
ATOM 1621 C CA . GLY A 1 209 ? -6.984 0.281 10.820 1.00 93.81 209 GLY A CA 1
ATOM 1622 C C . GLY A 1 209 ? -6.378 -0.467 9.626 1.00 93.81 209 GLY A C 1
ATOM 1623 O O . GLY A 1 209 ? -5.158 -0.529 9.508 1.00 93.81 209 GLY A O 1
ATOM 1624 N N . GLU A 1 210 ? -7.186 -1.062 8.748 1.00 93.94 210 GLU A N 1
ATOM 1625 C CA . GLU A 1 210 ? -6.709 -1.801 7.569 1.00 93.94 210 GLU A CA 1
ATOM 1626 C C . GLU A 1 210 ? -6.375 -0.872 6.399 1.00 93.94 210 GLU A C 1
ATOM 1628 O O . GLU A 1 210 ? -6.977 0.192 6.238 1.00 93.94 210 GLU A O 1
ATOM 1633 N N . ILE A 1 211 ? -5.398 -1.270 5.580 1.00 95.75 211 ILE A N 1
ATOM 1634 C CA . ILE A 1 211 ? -4.941 -0.460 4.447 1.00 95.75 211 ILE A CA 1
ATOM 1635 C C . ILE A 1 211 ? -5.919 -0.573 3.277 1.00 95.75 211 ILE A C 1
ATOM 1637 O O . ILE A 1 211 ? -6.010 -1.609 2.618 1.00 95.75 211 ILE A O 1
ATOM 1641 N N . VAL A 1 212 ? -6.572 0.547 2.970 1.00 95.69 212 VAL A N 1
ATOM 1642 C CA . VAL A 1 212 ? -7.442 0.715 1.798 1.00 95.69 212 VAL A CA 1
ATOM 1643 C C . VAL A 1 212 ? -6.611 1.038 0.560 1.00 95.69 212 VAL A C 1
ATOM 1645 O O . VAL A 1 212 ? -6.843 0.491 -0.515 1.00 95.69 212 VAL A O 1
ATOM 1648 N N . ARG A 1 213 ? -5.625 1.932 0.695 1.00 96.12 213 ARG A N 1
ATOM 1649 C CA . ARG A 1 213 ? -4.740 2.317 -0.411 1.00 96.12 213 ARG A CA 1
ATOM 1650 C C . ARG A 1 213 ? -3.387 2.782 0.100 1.00 96.12 213 ARG A C 1
ATOM 1652 O O . ARG A 1 213 ? -3.317 3.474 1.111 1.00 96.12 213 ARG A O 1
ATOM 1659 N N . MET A 1 214 ? -2.326 2.461 -0.628 1.00 96.44 214 MET A N 1
ATOM 1660 C CA . MET A 1 214 ? -0.974 2.945 -0.367 1.00 96.44 214 MET A CA 1
ATOM 1661 C C . MET A 1 214 ? -0.401 3.554 -1.645 1.00 96.44 214 MET A C 1
ATOM 1663 O O . MET A 1 214 ? -0.189 2.848 -2.628 1.00 96.44 214 MET A O 1
ATOM 1667 N N . ARG A 1 215 ? -0.145 4.865 -1.628 1.00 95.81 215 ARG A N 1
ATOM 1668 C CA . ARG A 1 215 ? 0.367 5.619 -2.775 1.00 95.81 215 ARG A CA 1
ATOM 1669 C C . ARG A 1 215 ? 1.628 6.373 -2.392 1.00 95.81 215 ARG A C 1
ATOM 1671 O O . ARG A 1 215 ? 1.599 7.237 -1.522 1.00 95.81 215 ARG A O 1
ATOM 1678 N N . GLY A 1 216 ? 2.739 6.091 -3.052 1.00 93.50 216 GLY A N 1
ATOM 1679 C CA . GLY A 1 216 ? 4.001 6.727 -2.703 1.00 93.50 216 GLY A CA 1
ATOM 1680 C C . GLY A 1 216 ? 5.179 6.137 -3.441 1.00 93.50 216 GLY A C 1
ATOM 1681 O O . GLY A 1 216 ? 5.033 5.657 -4.555 1.00 93.50 216 GLY A O 1
ATOM 1682 N N . GLN A 1 217 ? 6.346 6.177 -2.812 1.00 89.06 217 GLN A N 1
ATOM 1683 C CA . GLN A 1 217 ? 7.579 5.630 -3.355 1.00 89.06 217 GLN A CA 1
ATOM 1684 C C . GLN A 1 217 ? 8.353 4.843 -2.308 1.00 89.06 217 GLN A C 1
ATOM 1686 O O . GLN A 1 217 ? 8.383 5.210 -1.131 1.00 89.06 217 GLN A O 1
ATOM 1691 N N . PHE A 1 218 ? 9.043 3.801 -2.752 1.00 86.19 218 PHE A N 1
ATOM 1692 C CA . PHE A 1 218 ? 10.079 3.159 -1.961 1.00 86.19 218 PHE A CA 1
ATOM 1693 C C . PHE A 1 218 ? 11.409 3.855 -2.182 1.00 86.19 218 PHE A C 1
ATOM 1695 O O . PHE A 1 218 ? 11.813 4.086 -3.319 1.00 86.19 218 PHE A O 1
ATOM 1702 N N . VAL A 1 219 ? 12.082 4.183 -1.084 1.00 82.88 219 VAL A N 1
ATOM 1703 C CA . VAL A 1 219 ? 13.387 4.837 -1.080 1.00 82.88 219 VAL A CA 1
ATOM 1704 C C . VAL A 1 219 ? 14.368 4.011 -0.265 1.00 82.88 219 VAL A C 1
ATOM 1706 O O . VAL A 1 219 ? 14.044 3.516 0.816 1.00 82.88 219 VAL A O 1
ATOM 1709 N N . THR A 1 220 ? 15.586 3.875 -0.774 1.00 79.75 220 THR A N 1
ATOM 1710 C CA . THR A 1 220 ? 16.693 3.290 -0.017 1.00 79.75 220 THR A CA 1
ATOM 1711 C C . THR A 1 220 ? 17.355 4.376 0.828 1.00 79.75 220 THR A C 1
ATOM 1713 O O . THR A 1 220 ? 17.873 5.354 0.289 1.00 79.75 220 THR A O 1
ATOM 1716 N N . LEU A 1 221 ? 17.358 4.200 2.147 1.00 73.31 221 LEU A N 1
ATOM 1717 C CA . LEU A 1 221 ? 18.196 4.956 3.076 1.00 73.31 221 LEU A CA 1
ATOM 1718 C C . LEU A 1 221 ? 19.497 4.182 3.298 1.00 73.31 221 LEU A C 1
ATOM 1720 O O . LEU A 1 221 ? 19.477 2.951 3.370 1.00 73.31 221 LEU A O 1
ATOM 1724 N N . GLY A 1 222 ? 20.631 4.873 3.393 1.00 62.47 222 GLY A N 1
ATOM 1725 C CA . GLY A 1 222 ? 21.925 4.212 3.523 1.00 62.47 222 GLY A CA 1
ATOM 1726 C C . GLY A 1 222 ? 23.016 5.103 4.101 1.00 62.47 222 GLY A C 1
ATOM 1727 O O . GLY A 1 222 ? 22.967 6.328 4.024 1.00 62.47 222 GLY A O 1
ATOM 1728 N N . HIS A 1 223 ? 24.029 4.446 4.659 1.00 53.03 223 HIS A N 1
ATOM 1729 C CA . HIS A 1 223 ? 25.181 5.062 5.301 1.00 53.03 223 HIS A CA 1
ATOM 1730 C C . HIS A 1 223 ? 26.006 5.919 4.316 1.00 53.03 223 HIS A C 1
ATOM 1732 O O . HIS A 1 223 ? 26.457 5.427 3.277 1.00 53.03 223 HIS A O 1
ATOM 1738 N N . ARG A 1 224 ? 26.268 7.192 4.656 1.00 45.91 224 ARG A N 1
ATOM 1739 C CA . ARG A 1 224 ? 27.286 8.028 3.989 1.00 45.91 224 ARG A CA 1
ATOM 1740 C C . ARG A 1 224 ? 28.689 7.592 4.442 1.00 45.91 224 ARG A C 1
ATOM 1742 O O . ARG A 1 224 ? 29.289 8.223 5.302 1.00 45.91 224 ARG A O 1
ATOM 1749 N N . GLY A 1 225 ? 29.208 6.512 3.857 1.00 42.09 225 GLY A N 1
ATOM 1750 C CA . GLY A 1 225 ? 30.628 6.138 3.937 1.00 42.09 225 GLY A CA 1
ATOM 1751 C C . GLY A 1 225 ? 31.474 6.826 2.847 1.00 42.09 225 GLY A C 1
ATOM 1752 O O . GLY A 1 225 ? 30.919 7.256 1.831 1.00 42.09 225 GLY A O 1
ATOM 1753 N N . PRO A 1 226 ? 32.806 6.955 3.022 1.00 36.50 226 PRO A N 1
ATOM 1754 C CA . PRO A 1 226 ? 33.658 7.719 2.118 1.00 36.50 226 PRO A CA 1
ATOM 1755 C C . PRO A 1 226 ? 33.734 7.078 0.725 1.00 36.50 226 PRO A C 1
ATOM 1757 O O . PRO A 1 226 ? 34.000 5.890 0.557 1.00 36.50 226 PRO A O 1
ATOM 1760 N N . GLN A 1 227 ? 33.508 7.926 -0.271 1.00 47.56 227 GLN A N 1
ATOM 1761 C CA . GLN A 1 227 ? 33.564 7.706 -1.712 1.00 47.56 227 GLN A CA 1
ATOM 1762 C C . GLN A 1 227 ? 34.691 6.746 -2.154 1.00 47.56 227 GLN A C 1
ATOM 1764 O O . GLN A 1 227 ? 35.866 7.112 -2.164 1.00 47.56 227 GLN A O 1
ATOM 1769 N N . ARG A 1 228 ? 34.337 5.535 -2.612 1.00 39.44 228 ARG A N 1
ATOM 1770 C CA . ARG A 1 228 ? 35.209 4.709 -3.464 1.00 39.44 228 ARG A CA 1
ATOM 1771 C C . ARG A 1 228 ? 34.444 4.131 -4.654 1.00 39.44 228 ARG A C 1
ATOM 1773 O O . ARG A 1 228 ? 33.474 3.398 -4.511 1.00 39.44 228 ARG A O 1
ATOM 1780 N N . GLN A 1 229 ? 34.923 4.510 -5.835 1.00 49.12 229 GLN A N 1
ATOM 1781 C CA . GLN A 1 229 ? 34.524 4.039 -7.159 1.00 49.12 229 GLN A CA 1
ATOM 1782 C C . GLN A 1 229 ? 34.728 2.524 -7.317 1.00 49.12 229 GLN A C 1
ATOM 1784 O O . GLN A 1 229 ? 35.796 2.029 -6.956 1.00 49.12 229 GLN A O 1
ATOM 1789 N N . ARG A 1 230 ? 33.781 1.835 -7.975 1.00 38.94 230 ARG A N 1
ATOM 1790 C CA . ARG A 1 230 ? 33.988 1.035 -9.209 1.00 38.94 230 ARG A CA 1
ATOM 1791 C C . ARG A 1 230 ? 32.790 0.124 -9.504 1.00 38.94 230 ARG A C 1
ATOM 1793 O O . ARG A 1 230 ? 32.520 -0.788 -8.737 1.00 38.94 230 ARG A O 1
ATOM 1800 N N . ALA A 1 231 ? 32.163 0.354 -10.659 1.00 33.12 231 ALA A N 1
ATOM 1801 C CA . ALA A 1 231 ? 31.762 -0.619 -11.689 1.00 33.12 231 ALA A CA 1
ATOM 1802 C C . ALA A 1 231 ? 30.531 -0.101 -12.448 1.00 33.12 231 ALA A C 1
ATOM 1804 O O . ALA A 1 231 ? 29.643 0.514 -11.863 1.00 33.12 231 ALA A O 1
ATOM 1805 N N . LEU A 1 232 ? 30.512 -0.352 -13.758 1.00 36.97 232 LEU A N 1
ATOM 1806 C CA . LEU A 1 232 ? 29.445 -0.049 -14.710 1.00 36.97 232 LEU A CA 1
ATOM 1807 C C . LEU A 1 232 ? 28.191 -0.889 -14.391 1.00 36.97 232 LEU A C 1
ATOM 1809 O O . LEU A 1 232 ? 27.886 -1.864 -15.068 1.00 36.97 232 LEU A O 1
ATOM 1813 N N . VAL A 1 233 ? 27.507 -0.546 -13.306 1.00 36.44 233 VAL A N 1
ATOM 1814 C CA . VAL A 1 233 ? 26.220 -1.113 -12.903 1.00 36.44 233 VAL A CA 1
ATOM 1815 C C . VAL A 1 233 ? 25.184 -0.036 -13.191 1.00 36.44 233 VAL A C 1
ATOM 1817 O O . VAL A 1 233 ? 25.367 1.108 -12.771 1.00 36.44 233 VAL A O 1
ATOM 1820 N N . LEU A 1 234 ? 24.133 -0.371 -13.947 1.00 29.12 234 LEU A N 1
ATOM 1821 C CA . LEU A 1 234 ? 22.988 0.519 -14.170 1.00 29.12 234 LEU A CA 1
ATOM 1822 C C . LEU A 1 234 ? 22.581 1.150 -12.822 1.00 29.12 234 LEU A C 1
ATOM 1824 O O . LEU A 1 234 ? 22.344 0.406 -11.867 1.00 29.12 234 LEU A O 1
ATOM 1828 N N . PRO A 1 235 ? 22.555 2.490 -12.696 1.00 34.16 235 PRO A N 1
ATOM 1829 C CA . PRO A 1 235 ? 22.440 3.150 -11.406 1.00 34.16 235 PRO A CA 1
ATOM 1830 C C . PRO A 1 235 ? 20.977 3.145 -10.971 1.00 34.16 235 PRO A C 1
ATOM 1832 O O . PRO A 1 235 ? 20.284 4.150 -11.082 1.00 34.16 235 PRO A O 1
ATOM 1835 N N . VAL A 1 236 ? 20.472 2.016 -10.482 1.00 39.28 236 VAL A N 1
ATOM 1836 C CA . VAL A 1 236 ? 19.144 1.993 -9.869 1.00 39.28 236 VAL A CA 1
ATOM 1837 C C . VAL A 1 236 ? 19.293 2.333 -8.387 1.00 39.28 236 VAL A C 1
ATOM 1839 O O . VAL A 1 236 ? 19.360 1.470 -7.517 1.00 39.28 236 VAL A O 1
ATOM 1842 N N . SER A 1 237 ? 19.345 3.633 -8.094 1.00 50.81 237 SER A N 1
ATOM 1843 C CA . SER A 1 237 ? 18.917 4.174 -6.803 1.00 50.81 237 SER A CA 1
ATOM 1844 C C . SER A 1 237 ? 17.390 4.086 -6.771 1.00 50.81 237 SER A C 1
ATOM 1846 O O . SER A 1 237 ? 16.718 5.004 -7.239 1.00 50.81 237 SER A O 1
ATOM 1848 N N . VAL A 1 238 ? 16.853 2.939 -6.347 1.00 51.59 238 VAL A N 1
ATOM 1849 C CA . VAL A 1 238 ? 15.423 2.608 -6.462 1.00 51.59 238 VAL A CA 1
ATOM 1850 C C . VAL A 1 238 ? 14.560 3.733 -5.875 1.00 51.59 238 VAL A C 1
ATOM 1852 O O . VAL A 1 238 ? 14.579 3.980 -4.670 1.00 51.59 238 VAL A O 1
ATOM 1855 N N . LYS A 1 239 ? 13.820 4.405 -6.759 1.00 63.16 239 LYS A N 1
ATOM 1856 C CA . LYS A 1 239 ? 12.599 5.158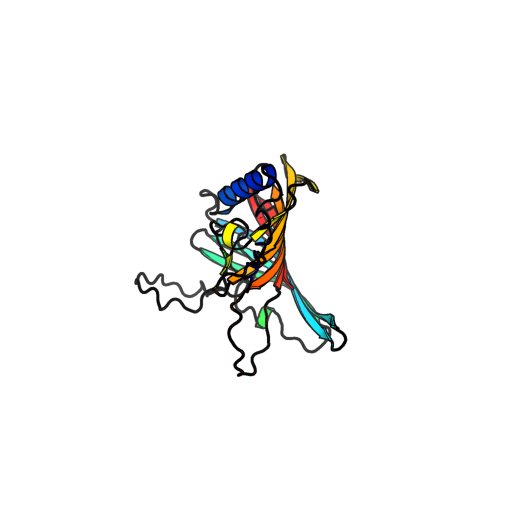 -6.474 1.00 63.16 239 LYS A CA 1
ATOM 1857 C C . LYS A 1 239 ? 11.497 4.435 -7.233 1.00 63.16 239 LYS A C 1
ATOM 1859 O O . LYS A 1 239 ? 11.242 4.777 -8.377 1.00 63.16 239 LYS A O 1
ATOM 1864 N N . ALA A 1 240 ? 10.958 3.372 -6.650 1.00 75.12 240 ALA A N 1
ATOM 1865 C CA . ALA A 1 240 ? 9.797 2.708 -7.231 1.00 75.12 240 ALA A CA 1
ATOM 1866 C C . ALA A 1 240 ? 8.566 3.445 -6.721 1.00 75.12 240 ALA A C 1
ATOM 1868 O O . ALA A 1 240 ? 8.338 3.431 -5.506 1.00 75.12 240 ALA A O 1
ATOM 1869 N N . TYR A 1 241 ? 7.817 4.104 -7.599 1.00 85.19 241 TYR A N 1
ATOM 1870 C CA . TYR A 1 241 ? 6.512 4.630 -7.227 1.00 85.19 241 TYR A CA 1
ATOM 1871 C C . TYR A 1 241 ? 5.506 3.493 -7.244 1.00 85.19 241 TYR A C 1
ATOM 1873 O O . TYR A 1 241 ? 5.518 2.650 -8.135 1.00 85.19 241 TYR A O 1
ATOM 1881 N N . VAL A 1 242 ? 4.652 3.451 -6.230 1.00 88.69 242 VAL A N 1
ATOM 1882 C CA . VAL A 1 242 ? 3.597 2.455 -6.115 1.00 88.69 242 VAL A CA 1
ATOM 1883 C C . VAL A 1 242 ? 2.266 3.117 -5.838 1.00 88.69 242 VAL A C 1
ATOM 1885 O O . VAL A 1 242 ? 2.178 4.099 -5.098 1.00 88.69 242 VAL A O 1
ATOM 1888 N N . ASP A 1 243 ? 1.227 2.536 -6.412 1.00 94.00 243 ASP A N 1
ATOM 1889 C CA . ASP A 1 243 ? -0.160 2.838 -6.115 1.00 94.00 243 ASP A CA 1
ATOM 1890 C C . ASP A 1 243 ? -0.899 1.514 -5.946 1.00 94.00 243 ASP A C 1
ATOM 1892 O O . ASP A 1 243 ? -1.231 0.841 -6.924 1.00 94.00 243 ASP A O 1
ATOM 1896 N N . LEU A 1 244 ? -1.057 1.098 -4.693 1.00 93.62 244 LEU A N 1
ATOM 1897 C CA . LEU A 1 244 ? -1.654 -0.175 -4.315 1.00 93.62 244 LEU A CA 1
ATOM 1898 C C . LEU A 1 244 ? -3.040 0.104 -3.764 1.00 93.62 244 LEU A C 1
ATOM 1900 O O . LEU A 1 244 ? -3.168 0.740 -2.720 1.00 93.62 244 LEU A O 1
ATOM 1904 N N . GLU A 1 245 ? -4.062 -0.367 -4.458 1.00 94.75 245 GLU A N 1
ATOM 1905 C CA . GLU A 1 245 ? -5.452 -0.223 -4.051 1.00 94.75 245 GLU A CA 1
ATOM 1906 C C . GLU A 1 245 ? -6.018 -1.580 -3.654 1.00 94.75 245 GLU A C 1
ATOM 1908 O O . GLU A 1 245 ? -5.900 -2.563 -4.396 1.00 94.75 245 GLU A O 1
ATOM 1913 N N . SER A 1 246 ? -6.629 -1.613 -2.475 1.00 93.19 246 SER A N 1
ATOM 1914 C CA . SER A 1 246 ? -7.303 -2.780 -1.930 1.00 93.19 246 SER A CA 1
ATOM 1915 C C . SER A 1 246 ? -8.812 -2.651 -2.094 1.00 93.19 246 SER A C 1
ATOM 1917 O O . SER A 1 246 ? -9.367 -1.554 -2.112 1.00 93.19 246 SER A O 1
ATOM 1919 N N . VAL A 1 247 ? -9.489 -3.792 -2.138 1.00 91.38 247 VAL A N 1
ATOM 1920 C CA . VAL A 1 247 ? -10.946 -3.890 -2.052 1.00 91.38 247 VAL A CA 1
ATOM 1921 C C . VAL A 1 247 ? -11.325 -4.751 -0.854 1.00 91.38 247 VAL A C 1
ATOM 1923 O O . VAL A 1 247 ? -10.580 -5.659 -0.477 1.00 91.38 247 VAL A O 1
ATOM 1926 N N . LEU A 1 248 ? -12.480 -4.468 -0.254 1.00 90.44 248 LEU A N 1
ATOM 1927 C CA . LEU A 1 248 ? -13.036 -5.305 0.797 1.00 90.44 248 LEU A CA 1
ATOM 1928 C C . LEU A 1 248 ? -13.640 -6.572 0.177 1.00 90.44 248 LEU A C 1
ATOM 1930 O O . LEU A 1 248 ? -14.632 -6.511 -0.549 1.00 90.44 248 LEU A O 1
ATOM 1934 N N . VAL A 1 249 ? -13.041 -7.720 0.477 1.00 86.81 249 VAL A N 1
ATOM 1935 C CA . VAL A 1 249 ? -13.499 -9.045 0.050 1.00 86.81 249 VAL A CA 1
ATOM 1936 C C . VAL A 1 249 ? -14.260 -9.706 1.196 1.00 86.81 249 VAL A C 1
ATOM 1938 O O . VAL A 1 249 ? -13.825 -9.657 2.350 1.00 86.81 249 VAL A O 1
ATOM 1941 N N . ASP A 1 250 ? -15.429 -10.269 0.880 1.00 84.06 250 ASP A N 1
ATOM 1942 C CA . ASP A 1 250 ? -16.352 -10.934 1.814 1.00 84.06 250 ASP A CA 1
ATOM 1943 C C . ASP A 1 250 ? -16.737 -10.099 3.049 1.00 84.06 250 ASP A C 1
ATOM 1945 O O . ASP A 1 250 ? -17.119 -10.634 4.088 1.00 84.06 250 ASP A O 1
ATOM 1949 N N . GLY A 1 251 ? -16.608 -8.770 2.962 1.00 83.38 251 GLY A N 1
ATOM 1950 C CA . GLY A 1 251 ? -16.828 -7.863 4.090 1.00 83.38 251 GLY A CA 1
ATOM 1951 C C . GLY A 1 251 ? -15.763 -7.947 5.194 1.00 83.38 251 GLY A C 1
ATOM 1952 O O . GLY A 1 251 ? -15.960 -7.354 6.252 1.00 83.38 251 GLY A O 1
ATOM 1953 N N . ARG A 1 252 ? -14.662 -8.685 4.982 1.00 85.44 252 ARG A N 1
ATOM 1954 C CA . ARG A 1 252 ? -13.714 -9.072 6.044 1.00 85.44 252 ARG A CA 1
ATOM 1955 C C . ARG A 1 252 ? -12.270 -8.666 5.805 1.00 85.44 252 ARG A C 1
ATOM 1957 O O . ARG A 1 252 ? -11.587 -8.337 6.771 1.00 85.44 252 ARG A O 1
ATOM 1964 N N . TYR A 1 253 ? -11.797 -8.748 4.564 1.00 88.75 253 TYR A N 1
ATOM 1965 C CA . TYR A 1 253 ? -10.373 -8.603 4.262 1.00 88.75 253 TYR A CA 1
ATOM 1966 C C . TYR A 1 253 ? -10.153 -7.530 3.209 1.00 88.75 253 TYR A C 1
ATOM 1968 O O . TYR A 1 253 ? -10.756 -7.573 2.138 1.00 88.75 253 TYR A O 1
ATOM 1976 N N . TRP A 1 254 ? -9.247 -6.599 3.487 1.00 91.75 254 TRP A N 1
ATOM 1977 C CA . TRP A 1 254 ? -8.750 -5.671 2.480 1.00 91.75 254 TRP A CA 1
ATOM 1978 C C . TRP A 1 254 ? -7.641 -6.349 1.677 1.00 91.75 254 TRP A C 1
ATOM 1980 O O . TRP A 1 254 ? -6.522 -6.522 2.162 1.00 91.75 254 TRP A O 1
ATOM 1990 N N . LEU A 1 255 ? -7.965 -6.757 0.449 1.00 90.94 255 LEU A N 1
ATOM 1991 C CA . LEU A 1 255 ? -7.051 -7.479 -0.437 1.00 90.94 255 LEU A CA 1
ATOM 1992 C C . LEU A 1 255 ? -6.716 -6.644 -1.680 1.00 90.94 255 LEU A C 1
ATOM 1994 O O . LEU A 1 255 ? -7.590 -5.927 -2.171 1.00 90.94 255 LEU A O 1
ATOM 1998 N N . PRO A 1 256 ? -5.484 -6.731 -2.219 1.00 87.81 256 PRO A N 1
ATOM 1999 C CA . PRO A 1 256 ? -5.094 -5.956 -3.395 1.00 87.81 256 PRO A CA 1
ATOM 2000 C C . PRO A 1 256 ? -5.981 -6.241 -4.616 1.00 87.81 256 PRO A C 1
ATOM 2002 O O . PRO A 1 256 ? -6.212 -7.398 -4.960 1.00 87.81 256 PRO A O 1
ATOM 2005 N N . ARG A 1 257 ? -6.417 -5.184 -5.313 1.00 91.94 257 ARG A N 1
ATOM 2006 C CA . ARG A 1 257 ? -7.219 -5.257 -6.552 1.00 91.94 257 ARG A CA 1
ATOM 2007 C C . ARG A 1 257 ? -6.549 -4.581 -7.748 1.00 91.94 257 ARG A C 1
ATOM 2009 O O . ARG A 1 257 ? -6.675 -5.063 -8.877 1.00 91.94 257 ARG A O 1
ATOM 2016 N N . HIS A 1 258 ? -5.854 -3.473 -7.515 1.00 92.06 258 HIS A N 1
ATOM 2017 C CA . HIS A 1 258 ? -5.149 -2.721 -8.552 1.00 92.06 258 HIS A CA 1
ATOM 2018 C C . HIS A 1 258 ? -3.776 -2.272 -8.041 1.00 92.06 258 HIS A C 1
ATOM 2020 O O . HIS A 1 258 ? -3.651 -1.817 -6.904 1.00 92.06 258 HIS A O 1
ATOM 2026 N N . GLN A 1 259 ? -2.741 -2.414 -8.873 1.00 90.06 259 GLN A N 1
ATOM 2027 C CA . GLN A 1 259 ? -1.357 -2.100 -8.519 1.00 90.06 259 GLN A CA 1
ATOM 2028 C C . GLN A 1 259 ? -0.640 -1.381 -9.661 1.00 90.06 259 GLN A C 1
ATOM 2030 O O . GLN A 1 259 ? -0.355 -1.961 -10.701 1.00 90.06 259 GLN A O 1
ATOM 2035 N N . ARG A 1 260 ? -0.277 -0.121 -9.469 1.00 88.31 260 ARG A N 1
ATOM 2036 C CA . ARG A 1 260 ? 0.567 0.611 -10.423 1.00 88.31 260 ARG A CA 1
ATOM 2037 C C . ARG A 1 260 ? 1.970 0.756 -9.862 1.00 88.31 260 ARG A C 1
ATOM 2039 O O . ARG A 1 260 ? 2.124 1.019 -8.672 1.00 88.31 260 ARG A O 1
ATOM 2046 N N . 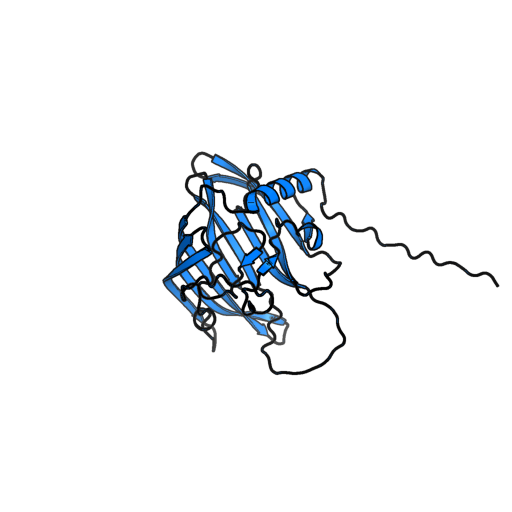ILE A 1 261 ? 2.961 0.569 -10.723 1.00 83.56 261 ILE A N 1
ATOM 2047 C CA . ILE A 1 261 ? 4.385 0.573 -10.410 1.00 83.56 261 ILE A CA 1
ATOM 2048 C C . ILE A 1 261 ? 5.088 1.416 -11.470 1.00 83.56 261 ILE A C 1
ATOM 2050 O O . ILE A 1 261 ? 4.859 1.223 -12.663 1.00 83.56 261 ILE A O 1
ATOM 2054 N N . GLU A 1 262 ? 5.939 2.343 -11.049 1.00 79.38 262 GLU A N 1
ATOM 2055 C CA . GLU A 1 262 ? 6.734 3.197 -11.946 1.00 79.38 262 GLU A CA 1
ATOM 2056 C C . GLU A 1 262 ? 8.185 3.304 -11.478 1.00 79.38 262 GLU A C 1
ATOM 2058 O O . GLU A 1 262 ? 8.403 3.331 -10.240 1.00 79.38 262 GLU A O 1
#

Foldseek 3Di:
DDDDDDDDDDPDFDDLEPDPLRVVLLLLLLVLQAAPDPPCFKDKAKEKEWEFDWDQDPVGDIDTQKIKIFIWIWIDGSVGDIDIDTPDIDMDGDDDDDDPCVVQVGDQDFWDLGHQWTQHSQADDPPDDDPPPDDDPPPPPSHRQTAGRCSHPCNSVFWRKDFQDFDDFDDAPPDTFGKTKIFIDTDPDFDAAKHKYWGGIFIARSVNSHTQKDWGWIAIGYDPDDDDDDDPDDPCRGGKTKIWGFGQDPVHDTTTHYMYID

Mean predicted aligned error: 10.87 Å

Sequence (262 aa):
MLLAVQLFAVPPQQPTYTTPALRDLVDRASERNRVAPADLDAYRAEVESEIAVLTRRANGDETAVSIEQAHNEVRWQRSGEFAQHVTAYRARLSGPSISALAVFNRAWAIPTLYGNRLSLFFGQDATTGKLRESGDPASSSKQATLAVHPFAALRDRVYDFRGGDTVAVIQTGERAVTVVRVLVEPKSEQPEWPVVVFRGEINLDAELGEIVRMRGQFVTLGHRGPQRQRALVLPVSVKAYVDLESVLVDGRYWLPRHQRIE

Nearest PDB structures (foldseek):
  1xvs-assembly1_B  TM=2.632E-01  e=1.427E+00  Vibrio cholerae
  6zlx-assembly1_A  TM=3.231E-01  e=2.637E+00  Homo sapiens
  1w63-assembly1_M  TM=1.988E-01  e=7.203E+00  Mus musculus